Protein AF-A0AAN9ACY1-F1 (afdb_monomer)

Radius of gyration: 42.44 Å; Cα contacts (8 Å, |Δi|>4): 215; chains: 1; bounding box: 99×70×121 Å

pLDDT: mean 77.16, std 17.87, range [27.52, 97.0]

Mean predicted aligned error: 16.51 Å

Secondary structure (DSSP, 8-state):
-----------PPPPPPTTTHHHHHHHHHHHHHHHHHHHHHHHHHHHHHHTTS------------------------SS-S--S-B-HHHHHHH-TT----TT---B--THHHHS-TTS---PPSPB------TTSPPSS-----SS-TT-EEEEEEEE-EEEB--HHHHHHHHS--TT--TTGGGS---GGGT-EEE-EEETTTEEE-EEEEE-HHHH-S-TTT-THHHHHHHHHHHHHHHS---TT----

Foldseek 3Di:
DDDDDDDDDDDDDDDDDPVPVVVVVVVVVVVVVVVVVVVVVVVVVVVVVVVVPDDDDPPDPPPPPPPPPPDDDDDDDPADPDDQKDAPVNCCVVPVPDDDDPPGGMDGDCVCVVPPPVDDDDDDAADDDDDDDPPDDDPDDQPFDQDDPQFDPVDKAFDWAKGAGDPVVLCQQAHDDPPDDPVSVVRHDHSVVRIDTDFDDDPDPDTHTFFTTFGCVQQHNCCPVDVSSSVSRHQRRNCNVPVDGCPPPPDD

InterPro domains:
  IPR025224 Cell cycle and apoptosis regulator protein [PTHR14304] (15-252)
  IPR025954 DBC1/CARP1, catalytically inactive NUDIX hydrolase domain [PF14443] (190-252)
  IPR025954 DBC1/CARP1, catalytically inactive NUDIX hydrolase domain [SM01122] (188-252)

Structure (mmCIF, N/CA/C/O backbone):
data_AF-A0AAN9ACY1-F1
#
_entry.id   AF-A0AAN9ACY1-F1
#
loop_
_atom_site.group_PDB
_atom_site.id
_atom_site.type_symbol
_atom_site.label_atom_id
_atom_site.label_alt_id
_atom_site.label_comp_id
_atom_site.label_asym_id
_atom_site.label_entity_id
_atom_site.label_seq_id
_atom_site.pdbx_PDB_ins_code
_atom_site.Cartn_x
_atom_site.Cartn_y
_atom_site.Cartn_z
_atom_site.occupancy
_atom_site.B_iso_or_equiv
_atom_site.auth_seq_id
_atom_site.auth_comp_id
_atom_site.auth_asym_id
_atom_site.auth_atom_id
_atom_site.pdbx_PDB_model_num
ATOM 1 N N . MET A 1 1 ? 67.904 -46.555 83.517 1.00 36.03 1 MET A N 1
ATOM 2 C CA . MET A 1 1 ? 68.651 -46.195 84.743 1.00 36.03 1 MET A CA 1
ATOM 3 C C . MET A 1 1 ? 67.706 -45.480 85.705 1.00 36.03 1 MET A C 1
ATOM 5 O O . MET A 1 1 ? 66.846 -44.759 85.223 1.00 36.03 1 MET A O 1
ATOM 9 N N . MET A 1 2 ? 67.847 -45.759 87.010 1.00 27.52 2 MET A N 1
ATOM 10 C CA . MET A 1 2 ? 67.717 -44.870 88.199 1.00 27.52 2 MET A CA 1
ATOM 11 C C . MET A 1 2 ? 67.355 -43.380 87.938 1.00 27.52 2 MET A C 1
ATOM 13 O O . MET A 1 2 ? 67.870 -42.831 86.975 1.00 27.52 2 MET A O 1
ATOM 17 N N . HIS A 1 3 ? 66.606 -42.597 88.739 1.00 29.06 3 HIS A N 1
ATOM 18 C CA . HIS A 1 3 ? 66.040 -42.646 90.118 1.00 29.06 3 HIS A CA 1
ATOM 19 C C . HIS A 1 3 ? 65.055 -41.428 90.288 1.00 29.06 3 HIS A C 1
ATOM 21 O O . HIS A 1 3 ? 65.045 -40.584 89.399 1.00 29.06 3 HIS A O 1
ATOM 27 N N . ASN A 1 4 ? 64.293 -41.147 91.371 1.00 31.12 4 ASN A N 1
ATOM 28 C CA . ASN A 1 4 ? 63.595 -41.906 92.443 1.00 31.12 4 ASN A CA 1
ATOM 29 C C . ASN A 1 4 ? 62.768 -40.916 93.343 1.00 31.12 4 ASN A C 1
ATOM 31 O O . ASN A 1 4 ? 62.996 -39.715 93.268 1.00 31.12 4 ASN A O 1
ATOM 35 N N . PHE A 1 5 ? 61.914 -41.431 94.248 1.00 31.33 5 PHE A N 1
ATOM 36 C CA . PHE A 1 5 ? 61.242 -40.768 95.400 1.00 31.33 5 PHE A CA 1
ATOM 37 C C . PHE A 1 5 ? 60.097 -39.739 95.187 1.00 31.33 5 PHE A C 1
ATOM 39 O O . PHE A 1 5 ? 60.041 -39.005 94.210 1.00 31.33 5 PHE A O 1
ATOM 46 N N . GLY A 1 6 ? 59.155 -39.743 96.155 1.00 28.44 6 GLY A N 1
ATOM 47 C CA . GLY A 1 6 ? 57.899 -38.958 96.231 1.00 28.44 6 GLY A CA 1
ATOM 48 C C . GLY A 1 6 ? 58.038 -37.455 96.554 1.00 28.44 6 GLY A C 1
ATOM 49 O O . GLY A 1 6 ? 59.088 -36.874 96.343 1.00 28.44 6 GLY A O 1
ATOM 50 N N . GLY A 1 7 ? 57.034 -36.738 97.082 1.00 31.03 7 GLY A N 1
ATOM 51 C CA . GLY A 1 7 ? 55.675 -37.089 97.524 1.00 31.03 7 GLY A CA 1
ATOM 52 C C . GLY A 1 7 ? 54.995 -35.903 98.256 1.00 31.03 7 GLY A C 1
ATOM 53 O O . GLY A 1 7 ? 55.675 -34.957 98.629 1.00 31.03 7 GLY A O 1
ATOM 54 N N . ARG A 1 8 ? 53.676 -36.003 98.522 1.00 33.91 8 ARG A N 1
ATOM 55 C CA . ARG A 1 8 ? 52.794 -35.067 99.285 1.00 33.91 8 ARG A CA 1
ATOM 56 C C . ARG A 1 8 ? 52.547 -33.639 98.737 1.00 33.91 8 ARG A C 1
ATOM 58 O O . ARG A 1 8 ? 53.469 -32.895 98.447 1.00 33.91 8 ARG A O 1
ATOM 65 N N . GLY A 1 9 ? 51.283 -33.201 98.855 1.00 29.81 9 GLY A N 1
ATOM 66 C CA . GLY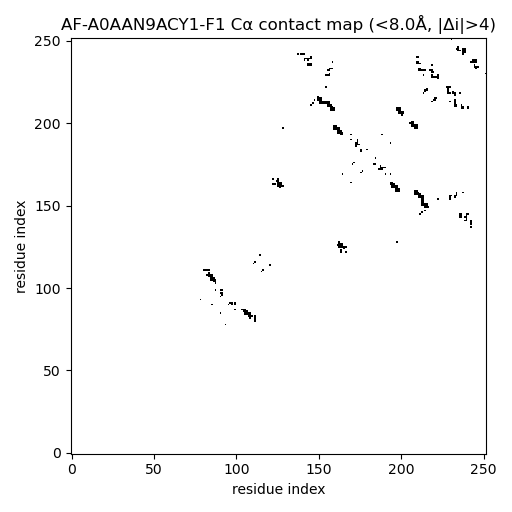 A 1 9 ? 50.929 -31.804 99.187 1.00 29.81 9 GLY A CA 1
ATOM 67 C C . GLY A 1 9 ? 50.108 -31.042 98.139 1.00 29.81 9 GLY A C 1
ATOM 68 O O . GLY A 1 9 ? 50.645 -30.607 97.131 1.00 29.81 9 GLY A O 1
ATOM 69 N N . GLY A 1 10 ? 48.805 -30.857 98.387 1.00 41.38 10 GLY A N 1
ATOM 70 C CA . GLY A 1 10 ? 47.891 -30.156 97.473 1.00 41.38 10 GLY A CA 1
ATOM 71 C C . GLY A 1 10 ? 47.938 -28.622 97.508 1.00 41.38 10 GLY A C 1
ATOM 72 O O . GLY A 1 10 ? 48.710 -28.037 98.254 1.00 41.38 10 GLY A O 1
ATOM 73 N N . ILE A 1 11 ? 47.042 -27.998 96.728 1.00 36.06 11 ILE A N 1
ATOM 74 C CA . ILE A 1 11 ? 46.344 -26.714 96.970 1.00 36.06 11 ILE A CA 1
ATOM 75 C C . ILE A 1 11 ? 45.213 -26.611 95.926 1.00 36.06 11 ILE A C 1
ATOM 77 O O . ILE A 1 11 ? 45.448 -26.784 94.732 1.00 36.06 11 ILE A O 1
ATOM 81 N N . GLY A 1 12 ? 43.978 -26.352 96.368 1.00 43.75 12 GLY A N 1
ATOM 82 C CA . GLY A 1 12 ? 42.823 -26.145 95.480 1.00 43.75 12 GLY A CA 1
ATOM 83 C C . GLY A 1 12 ? 42.688 -24.694 94.974 1.00 43.75 12 GLY A C 1
ATOM 84 O O . GLY A 1 12 ? 43.325 -23.791 95.525 1.00 43.75 12 GLY A O 1
ATOM 85 N N . PRO A 1 13 ? 41.852 -24.424 93.950 1.00 43.62 13 PRO A N 1
ATOM 86 C CA . PRO A 1 13 ? 41.684 -23.078 93.399 1.00 43.62 13 PRO A CA 1
ATOM 87 C C . PRO A 1 13 ? 41.037 -22.098 94.391 1.00 43.62 13 PRO A C 1
ATOM 89 O O . PRO A 1 13 ? 40.062 -22.426 95.067 1.00 43.62 13 PRO A O 1
ATOM 92 N N . ARG A 1 14 ? 41.550 -20.862 94.447 1.00 51.38 14 ARG A N 1
ATOM 93 C CA . ARG A 1 14 ? 41.035 -19.796 95.328 1.00 51.38 14 ARG A CA 1
ATOM 94 C C . ARG A 1 14 ? 39.624 -19.326 94.916 1.00 51.38 14 ARG A C 1
ATOM 96 O O . ARG A 1 14 ? 39.373 -19.175 93.717 1.00 51.38 14 ARG A O 1
ATOM 103 N N . PRO A 1 15 ? 38.734 -18.991 95.872 1.00 49.94 15 PRO A N 1
ATOM 104 C CA . PRO A 1 15 ? 37.412 -18.440 95.572 1.00 49.94 15 PRO A CA 1
ATOM 105 C C . PRO A 1 15 ? 37.492 -17.027 94.968 1.00 49.94 15 PRO A C 1
ATOM 107 O O . PRO A 1 15 ? 38.348 -16.216 95.331 1.00 49.94 15 PRO A O 1
ATOM 110 N N . ARG A 1 16 ? 36.570 -16.715 94.047 1.00 51.03 16 ARG A N 1
ATOM 111 C CA . ARG A 1 16 ? 36.390 -15.364 93.481 1.00 51.03 16 ARG A CA 1
ATOM 112 C C . ARG A 1 16 ? 35.660 -14.462 94.485 1.00 51.03 16 ARG A C 1
ATOM 114 O O . ARG A 1 16 ? 34.855 -14.938 95.275 1.00 51.03 16 ARG A O 1
ATOM 121 N N . SER A 1 17 ? 35.946 -13.158 94.470 1.00 53.94 17 SER A N 1
ATOM 122 C CA . SER A 1 17 ? 35.460 -12.239 95.508 1.00 53.94 17 SER A CA 1
ATOM 123 C C . SER A 1 17 ? 34.001 -11.768 95.297 1.00 53.94 17 SER A C 1
ATOM 125 O O . SER A 1 17 ? 33.614 -11.483 94.157 1.00 53.94 17 SER A O 1
ATOM 127 N N . PRO A 1 18 ? 33.206 -11.562 96.376 1.00 55.44 18 PRO A N 1
ATOM 128 C CA . PRO A 1 18 ? 31.762 -11.264 96.284 1.00 55.44 18 PRO A CA 1
ATOM 129 C C . PRO A 1 18 ? 31.382 -9.953 95.571 1.00 55.44 18 PRO A C 1
ATOM 131 O O . PRO A 1 18 ? 30.219 -9.712 95.255 1.00 55.44 18 PRO A O 1
ATOM 134 N N . ARG A 1 19 ? 32.350 -9.062 95.308 1.00 52.78 19 ARG A N 1
ATOM 135 C CA . ARG A 1 19 ? 32.100 -7.779 94.624 1.00 52.78 19 ARG A CA 1
ATOM 136 C C . ARG A 1 19 ? 31.786 -7.921 93.129 1.00 52.78 19 ARG A C 1
ATOM 138 O O . ARG A 1 19 ? 31.270 -6.963 92.556 1.00 52.78 19 ARG A O 1
ATOM 145 N N . ARG A 1 20 ? 32.095 -9.058 92.487 1.00 51.53 20 ARG A N 1
ATOM 146 C CA . ARG A 1 20 ? 31.842 -9.248 91.043 1.00 51.53 20 ARG A CA 1
ATOM 147 C C . ARG A 1 20 ? 30.401 -9.676 90.743 1.00 51.53 20 ARG A C 1
ATOM 149 O O . ARG A 1 20 ? 29.771 -9.053 89.895 1.00 51.53 20 ARG A O 1
ATOM 156 N N . GLU A 1 21 ? 29.855 -10.638 91.488 1.00 51.50 21 GLU A N 1
ATOM 157 C CA . GLU A 1 21 ? 28.481 -11.143 91.291 1.00 51.50 21 GLU A CA 1
ATOM 158 C C . GLU A 1 21 ? 27.429 -10.040 91.450 1.00 51.50 21 GLU A C 1
ATOM 160 O O . GLU A 1 21 ? 26.610 -9.826 90.556 1.00 51.50 21 GLU A O 1
ATOM 165 N N . ARG A 1 22 ? 27.531 -9.235 92.518 1.00 54.53 22 ARG A N 1
ATOM 166 C CA . ARG A 1 22 ? 26.575 -8.150 92.811 1.00 54.53 22 ARG A CA 1
ATOM 167 C C . ARG A 1 22 ? 26.516 -7.051 91.736 1.00 54.53 22 ARG A C 1
ATOM 169 O O . ARG A 1 22 ? 25.578 -6.254 91.714 1.00 54.53 22 ARG A O 1
ATOM 176 N N . ARG A 1 23 ? 27.520 -6.975 90.849 1.00 54.19 23 ARG A N 1
ATOM 177 C CA . ARG A 1 23 ? 27.532 -6.063 89.693 1.00 54.19 23 ARG A CA 1
ATOM 178 C C . ARG A 1 23 ? 26.866 -6.686 88.466 1.00 54.19 23 ARG A C 1
ATOM 180 O O . ARG A 1 23 ? 26.213 -5.964 87.721 1.00 54.19 23 ARG A O 1
ATOM 187 N N . GLU A 1 24 ? 26.998 -7.994 88.261 1.00 54.28 24 GLU A N 1
ATOM 188 C CA . GLU A 1 24 ? 26.345 -8.697 87.149 1.00 54.28 24 GLU A CA 1
ATOM 189 C C . GLU A 1 24 ? 24.833 -8.843 87.366 1.00 54.28 24 GLU A C 1
ATOM 191 O O . GLU A 1 24 ? 24.059 -8.651 86.430 1.00 54.28 24 GLU A O 1
ATOM 196 N N . GLU A 1 25 ? 24.401 -9.087 88.602 1.00 55.94 25 GLU A N 1
ATOM 197 C CA . GLU A 1 25 ? 22.985 -9.208 88.977 1.00 55.94 25 GLU A CA 1
ATOM 198 C C . GLU A 1 25 ? 22.187 -7.909 88.724 1.00 55.94 25 GLU A C 1
ATOM 200 O O . GLU A 1 25 ? 21.092 -7.939 88.154 1.00 55.94 25 GLU A O 1
ATOM 205 N N . ARG A 1 26 ? 22.779 -6.740 89.027 1.00 54.91 26 ARG A N 1
ATOM 206 C CA . ARG A 1 26 ? 22.197 -5.420 88.698 1.00 54.91 26 ARG A CA 1
ATOM 207 C C . ARG A 1 26 ? 22.085 -5.156 87.190 1.00 54.91 26 ARG A C 1
ATOM 209 O O . ARG A 1 26 ? 21.155 -4.483 86.750 1.00 54.91 26 ARG A O 1
ATOM 216 N N . VAL A 1 27 ? 23.016 -5.675 86.387 1.00 56.31 27 VAL A N 1
ATOM 217 C CA . VAL A 1 27 ? 22.997 -5.502 84.921 1.00 56.31 27 VAL A CA 1
ATOM 218 C C . VAL A 1 27 ? 21.959 -6.413 84.254 1.00 56.31 27 VAL A C 1
ATOM 220 O O . VAL A 1 27 ? 21.379 -6.021 83.243 1.00 56.31 27 VAL A O 1
ATOM 223 N N . ARG A 1 28 ? 21.684 -7.598 84.817 1.00 57.56 28 ARG A N 1
ATOM 224 C CA . ARG A 1 28 ? 20.628 -8.504 84.323 1.00 57.56 28 ARG A CA 1
ATOM 225 C C . ARG A 1 28 ? 19.233 -7.936 84.605 1.00 57.56 28 ARG A C 1
ATOM 227 O O . ARG A 1 28 ? 18.481 -7.701 83.667 1.00 57.56 28 ARG A O 1
ATOM 234 N N . THR A 1 29 ? 18.954 -7.567 85.856 1.00 56.97 29 THR A N 1
ATOM 235 C CA . THR A 1 29 ? 17.655 -6.993 86.277 1.00 56.97 29 THR A CA 1
ATOM 236 C C . THR A 1 29 ? 17.246 -5.731 85.507 1.00 56.97 29 THR A C 1
ATOM 238 O O . THR A 1 29 ? 16.071 -5.565 85.172 1.00 56.97 29 THR A O 1
ATOM 241 N N . THR A 1 30 ? 18.202 -4.862 85.156 1.00 57.78 30 THR A N 1
ATOM 242 C CA . THR A 1 30 ? 17.906 -3.655 84.357 1.00 57.78 30 THR A CA 1
ATOM 243 C C . THR A 1 30 ? 17.511 -4.010 82.914 1.00 57.78 30 THR A C 1
ATOM 245 O O . THR A 1 30 ? 16.590 -3.410 82.365 1.00 57.78 30 THR A O 1
ATOM 248 N N . ARG A 1 31 ? 18.147 -5.025 82.309 1.00 56.06 31 ARG A N 1
ATOM 249 C CA . ARG A 1 31 ? 17.871 -5.457 80.925 1.00 56.06 31 ARG A CA 1
ATOM 250 C C . ARG A 1 31 ? 16.532 -6.174 80.760 1.00 56.06 31 ARG A C 1
ATOM 252 O O . ARG A 1 31 ? 15.902 -6.019 79.716 1.00 56.06 31 ARG A O 1
ATOM 259 N N . ASP A 1 32 ? 16.089 -6.927 81.763 1.00 58.06 32 ASP A N 1
ATOM 260 C CA . ASP A 1 32 ? 14.771 -7.573 81.715 1.00 58.06 32 ASP A CA 1
ATOM 261 C C . ASP A 1 32 ? 13.640 -6.546 81.904 1.00 58.06 32 ASP A C 1
ATOM 263 O O . ASP A 1 32 ? 12.669 -6.558 81.147 1.00 58.06 32 ASP A O 1
ATOM 267 N N . SER A 1 33 ? 13.828 -5.551 82.781 1.00 58.41 33 SER A N 1
ATOM 268 C CA . SER A 1 33 ? 12.875 -4.436 82.944 1.00 58.41 33 SER A CA 1
ATOM 269 C C . SER A 1 33 ? 12.703 -3.599 81.661 1.00 58.41 33 SER A C 1
ATOM 271 O O . SER A 1 33 ? 11.602 -3.140 81.353 1.00 58.41 33 SER A O 1
ATOM 273 N N . GLU A 1 34 ? 13.773 -3.405 80.879 1.00 58.50 34 GLU A N 1
ATOM 274 C CA . GLU A 1 34 ? 13.695 -2.744 79.565 1.00 58.50 34 GLU A CA 1
ATOM 275 C C . GLU A 1 34 ? 12.973 -3.595 78.509 1.00 58.50 34 GLU A C 1
ATOM 277 O O . GLU A 1 34 ? 12.289 -3.042 77.644 1.00 58.50 34 GLU A O 1
ATOM 282 N N . ARG A 1 35 ? 13.078 -4.931 78.575 1.00 59.38 35 ARG A N 1
ATOM 283 C CA . ARG A 1 35 ? 12.351 -5.839 77.672 1.00 59.38 35 ARG A CA 1
ATOM 284 C C . ARG A 1 35 ? 10.849 -5.820 77.933 1.00 59.38 35 ARG A C 1
ATOM 286 O O . ARG A 1 35 ? 10.100 -5.600 76.985 1.00 59.38 35 ARG A O 1
ATOM 293 N N . GLU A 1 36 ? 10.417 -5.952 79.186 1.00 59.47 36 GLU A N 1
ATOM 294 C CA . GLU A 1 36 ? 8.988 -5.933 79.542 1.00 59.47 36 GLU A CA 1
ATOM 295 C C . GLU A 1 36 ? 8.294 -4.627 79.123 1.00 59.47 36 GLU A C 1
ATOM 297 O O . GLU A 1 36 ? 7.165 -4.639 78.625 1.00 59.47 36 GLU A O 1
ATOM 302 N N . ARG A 1 37 ? 8.979 -3.483 79.263 1.00 59.59 37 ARG A N 1
ATOM 303 C CA . ARG A 1 37 ? 8.452 -2.179 78.825 1.00 59.59 37 ARG A CA 1
ATOM 304 C C . ARG A 1 37 ? 8.247 -2.123 77.307 1.00 59.59 37 ARG A C 1
ATOM 306 O O . ARG A 1 37 ? 7.227 -1.633 76.834 1.00 59.59 37 ARG A O 1
ATOM 313 N N . ASN A 1 38 ? 9.197 -2.671 76.551 1.00 59.75 38 ASN A N 1
ATOM 314 C CA . ASN A 1 38 ? 9.195 -2.677 75.085 1.00 59.75 38 ASN A CA 1
ATOM 315 C C . ASN A 1 38 ? 8.204 -3.707 74.495 1.00 59.75 38 ASN A C 1
ATOM 317 O O . ASN A 1 38 ? 7.779 -3.581 73.344 1.00 59.75 38 ASN A O 1
ATOM 321 N N . GLU A 1 39 ? 7.810 -4.725 75.268 1.00 59.69 39 GLU A N 1
ATOM 322 C CA . GLU A 1 39 ? 6.718 -5.637 74.907 1.00 59.69 39 GLU A CA 1
ATOM 323 C C . GLU A 1 39 ? 5.338 -5.016 75.157 1.00 59.69 39 GLU A C 1
ATOM 325 O O . GLU A 1 39 ? 4.503 -5.060 74.250 1.00 59.69 39 GLU A O 1
ATOM 330 N N . LYS A 1 40 ? 5.126 -4.322 76.287 1.00 59.84 40 LYS A N 1
ATOM 331 C CA . LYS A 1 40 ? 3.878 -3.573 76.546 1.00 59.84 40 LYS A CA 1
ATOM 332 C C . LYS A 1 40 ? 3.608 -2.496 75.486 1.00 59.84 40 LYS A C 1
ATOM 334 O O . LYS A 1 40 ? 2.527 -2.485 74.897 1.00 59.84 40 LYS A O 1
ATOM 339 N N . ASP A 1 41 ? 4.614 -1.693 75.127 1.00 59.69 41 ASP A N 1
ATOM 340 C CA . ASP A 1 41 ? 4.509 -0.711 74.030 1.00 59.69 41 ASP A CA 1
ATOM 341 C C . ASP A 1 41 ? 4.172 -1.367 72.673 1.00 59.69 41 ASP A C 1
ATOM 343 O O . ASP A 1 41 ? 3.487 -0.780 71.826 1.00 59.69 41 ASP A O 1
ATOM 347 N N . LYS A 1 42 ? 4.634 -2.602 72.427 1.00 61.03 42 LYS A N 1
ATOM 348 C CA . LYS A 1 42 ? 4.294 -3.359 71.210 1.00 61.03 42 LYS A CA 1
ATOM 349 C C . LYS A 1 42 ? 2.880 -3.929 71.242 1.00 61.03 42 LYS A C 1
ATOM 351 O O . LYS A 1 42 ? 2.276 -4.025 70.170 1.00 61.03 42 LYS A O 1
ATOM 356 N N . GLU A 1 43 ? 2.348 -4.302 72.403 1.00 59.16 43 GLU A N 1
ATOM 357 C CA . GLU A 1 43 ? 0.961 -4.753 72.532 1.00 59.16 43 GLU A CA 1
ATOM 358 C C . GLU A 1 43 ? -0.035 -3.605 72.366 1.00 59.16 43 GLU A C 1
ATOM 360 O O . GLU A 1 43 ? -0.911 -3.717 71.505 1.00 59.16 43 GLU A O 1
ATOM 365 N N . GLU A 1 44 ? 0.150 -2.456 73.023 1.00 58.50 44 GLU A N 1
ATOM 366 C CA . GLU A 1 44 ? -0.724 -1.285 72.820 1.00 58.50 44 GLU A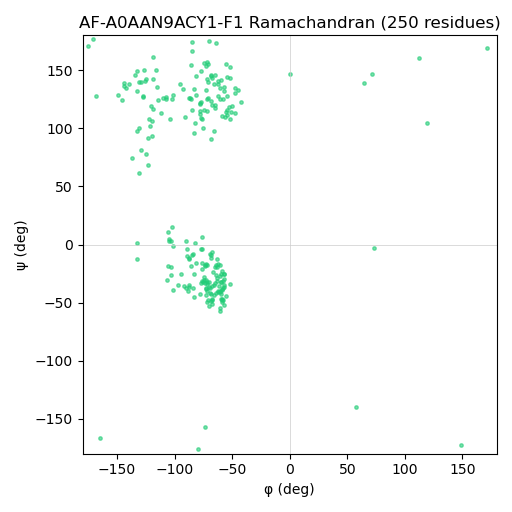 CA 1
ATOM 367 C C . GLU A 1 44 ? -0.724 -0.816 71.351 1.00 58.50 44 GLU A C 1
ATOM 369 O O . GLU A 1 44 ? -1.767 -0.511 70.753 1.00 58.50 44 GLU A O 1
ATOM 374 N N . LYS A 1 45 ? 0.444 -0.846 70.696 1.00 59.16 45 LYS A N 1
ATOM 375 C CA . LYS A 1 45 ? 0.594 -0.503 69.270 1.00 59.16 45 LYS A CA 1
ATOM 376 C C . LYS A 1 45 ? 0.033 -1.571 68.319 1.00 59.16 45 LYS A C 1
ATOM 378 O O . LYS A 1 45 ? -0.210 -1.283 67.144 1.00 59.16 45 LYS A O 1
ATOM 383 N N . ARG A 1 46 ? -0.202 -2.799 68.797 1.00 57.44 46 ARG A N 1
ATOM 384 C CA . ARG A 1 46 ? -0.934 -3.859 68.077 1.00 57.44 46 ARG A CA 1
ATOM 385 C C . ARG A 1 46 ? -2.438 -3.774 68.326 1.00 57.44 46 ARG A C 1
ATOM 387 O O . ARG A 1 46 ? -3.200 -3.992 67.384 1.00 57.44 46 ARG A O 1
ATOM 394 N N . GLU A 1 47 ? -2.881 -3.417 69.527 1.00 54.12 47 GLU A N 1
ATOM 395 C CA . GLU A 1 47 ? -4.303 -3.301 69.853 1.00 54.12 47 GLU A CA 1
ATOM 396 C C . GLU A 1 47 ? -4.949 -2.067 69.202 1.00 54.12 47 GLU A C 1
ATOM 398 O O . GLU A 1 47 ? -5.992 -2.184 68.551 1.00 54.12 47 GLU A O 1
ATOM 403 N N . SER A 1 48 ? -4.276 -0.914 69.234 1.00 53.69 48 SER A N 1
ATOM 404 C CA . SER A 1 48 ? -4.679 0.294 68.489 1.00 53.69 48 SER A CA 1
ATOM 405 C C . SER A 1 48 ? -4.804 0.058 66.972 1.00 53.69 48 SER A C 1
ATOM 407 O O . SER A 1 48 ? -5.658 0.653 66.312 1.00 53.69 48 SER A O 1
ATOM 409 N N . ARG A 1 49 ? -4.022 -0.875 66.408 1.00 51.88 49 ARG A N 1
ATOM 410 C CA . ARG A 1 49 ? -4.126 -1.322 65.003 1.00 51.88 49 ARG A CA 1
ATOM 411 C C . ARG A 1 49 ? -5.219 -2.369 64.746 1.00 51.88 49 ARG A C 1
ATOM 413 O O . ARG A 1 49 ? -5.576 -2.578 63.588 1.00 51.88 49 ARG A O 1
ATOM 420 N N . LYS A 1 50 ? -5.753 -3.026 65.782 1.00 48.22 50 LYS A N 1
ATOM 421 C CA . LYS A 1 50 ? -6.904 -3.943 65.677 1.00 48.22 50 LYS A CA 1
ATOM 422 C C . LYS A 1 50 ? -8.236 -3.199 65.822 1.00 48.22 50 LYS A C 1
ATOM 424 O O . LYS A 1 50 ? -9.151 -3.455 65.042 1.00 48.22 50 LYS A O 1
ATOM 429 N N . ARG A 1 51 ? -8.332 -2.224 66.737 1.00 46.16 51 ARG A N 1
ATOM 430 C CA . ARG A 1 51 ? -9.564 -1.442 66.990 1.00 46.16 51 ARG A CA 1
ATOM 431 C C . ARG A 1 51 ? -9.972 -0.493 65.845 1.00 46.16 51 ARG A C 1
ATOM 433 O O . ARG A 1 51 ? -11.082 0.025 65.855 1.00 46.16 51 ARG A O 1
ATOM 440 N N . SER A 1 52 ? -9.133 -0.295 64.824 1.00 48.09 52 SER A N 1
ATOM 441 C CA . SER A 1 52 ? -9.432 0.547 63.649 1.00 48.09 52 SER A CA 1
ATOM 442 C C . SER A 1 52 ? -10.100 -0.183 62.469 1.00 48.09 52 SER A C 1
ATOM 444 O O . SER A 1 52 ? -10.341 0.437 61.433 1.00 48.09 52 SER A O 1
ATOM 446 N N . ARG A 1 53 ? -10.427 -1.482 62.593 1.00 50.72 53 ARG A N 1
ATOM 447 C CA . ARG A 1 53 ? -10.997 -2.301 61.497 1.00 50.72 53 ARG A CA 1
ATOM 448 C C . ARG A 1 53 ? -12.493 -2.638 61.598 1.00 50.72 53 ARG A C 1
ATOM 450 O O . ARG A 1 53 ? -12.981 -3.415 60.784 1.00 50.72 53 ARG A O 1
ATOM 457 N N . SER A 1 54 ? -13.242 -2.027 62.516 1.00 52.38 54 SER A N 1
ATOM 458 C CA . SER A 1 54 ? -14.677 -2.306 62.713 1.00 52.38 54 SER A CA 1
ATOM 459 C C . SER A 1 54 ? -15.560 -1.050 62.783 1.00 52.38 54 SER A C 1
ATOM 461 O O . SER A 1 54 ? -16.275 -0.811 63.752 1.00 52.38 54 SER A O 1
ATOM 463 N N . ARG A 1 55 ? -15.590 -0.266 61.697 1.00 47.41 55 ARG A N 1
ATOM 464 C CA . ARG A 1 55 ? -16.751 0.584 61.367 1.00 47.41 55 ARG A CA 1
ATOM 465 C C . ARG A 1 55 ? -17.116 0.408 59.900 1.00 47.41 55 ARG A C 1
ATOM 467 O O . ARG A 1 55 ? -16.518 1.022 59.020 1.00 47.41 55 ARG A O 1
ATOM 474 N N . GLY A 1 56 ? -18.105 -0.446 59.649 1.00 50.88 56 GLY A N 1
ATOM 475 C CA . GLY A 1 56 ? -18.675 -0.635 58.322 1.00 50.88 56 GLY A CA 1
ATOM 476 C C . GLY A 1 56 ? -19.383 0.632 57.853 1.00 50.88 56 GLY A C 1
ATOM 477 O O . GLY A 1 56 ? -20.543 0.854 58.182 1.00 50.88 56 GLY A O 1
ATOM 478 N N . ARG A 1 57 ? -18.708 1.451 57.042 1.00 45.47 57 ARG A N 1
ATOM 479 C CA . ARG A 1 57 ? -19.423 2.296 56.084 1.00 45.47 57 ARG A CA 1
ATOM 480 C C . ARG A 1 57 ? -19.815 1.408 54.916 1.00 45.47 57 ARG A C 1
ATOM 482 O O . ARG A 1 57 ? -18.939 0.834 54.270 1.00 45.47 57 ARG A O 1
ATOM 489 N N . SER A 1 58 ? -21.120 1.326 54.657 1.00 48.25 58 SER A N 1
ATOM 490 C CA . SER A 1 58 ? -21.653 0.811 53.398 1.00 48.25 58 SER A CA 1
ATOM 491 C C . SER A 1 58 ? -20.825 1.376 52.244 1.00 48.25 58 SER A C 1
ATOM 493 O O . SER A 1 58 ? -20.688 2.598 52.113 1.00 48.25 58 SER A O 1
ATOM 495 N N . ARG A 1 59 ? -20.236 0.493 51.429 1.00 49.75 59 ARG A N 1
ATOM 496 C CA . ARG A 1 59 ? -19.700 0.888 50.129 1.00 49.75 59 ARG A CA 1
ATOM 497 C C . ARG A 1 59 ? -20.905 1.235 49.268 1.00 49.75 59 ARG A C 1
ATOM 499 O O . ARG A 1 59 ? -21.447 0.368 48.589 1.00 49.75 59 ARG A O 1
ATOM 506 N N . SER A 1 60 ? -21.306 2.505 49.294 1.00 54.75 60 SER A N 1
ATOM 507 C CA . SER A 1 60 ? -22.109 3.073 48.217 1.00 54.75 60 SER A CA 1
ATOM 508 C C . SER A 1 60 ? -21.480 2.625 46.893 1.00 54.75 60 SER A C 1
ATOM 510 O O . SER A 1 60 ? -20.249 2.732 46.778 1.00 54.75 60 SER A O 1
ATOM 512 N N . PRO A 1 61 ? -22.263 2.126 45.915 1.00 57.50 61 PRO A N 1
ATOM 513 C CA . PRO A 1 61 ? -21.742 1.849 44.583 1.00 57.50 61 PRO A CA 1
ATOM 514 C C . PRO A 1 61 ? -20.934 3.065 44.133 1.00 57.50 61 PRO A C 1
ATOM 516 O O . PRO A 1 61 ? -21.387 4.190 44.388 1.00 57.50 61 PRO A O 1
ATOM 519 N N . PRO A 1 62 ? -19.725 2.886 43.567 1.00 58.91 62 PRO A N 1
ATOM 520 C CA . PRO A 1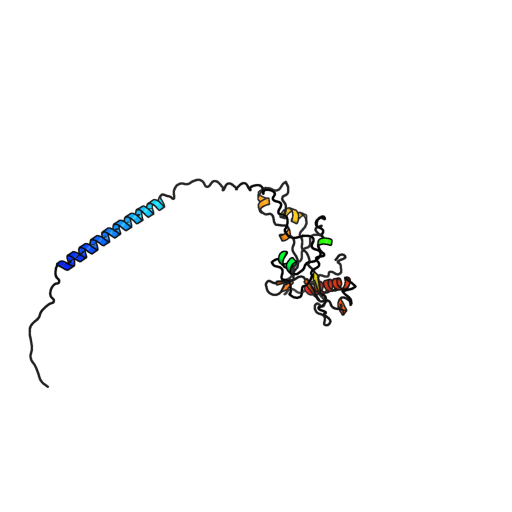 62 ? -18.860 4.010 43.254 1.00 58.91 62 PRO A CA 1
ATOM 521 C C . PRO A 1 62 ? -19.661 4.972 42.386 1.00 58.91 62 PRO A C 1
ATOM 523 O O . PRO A 1 62 ? -20.020 4.616 41.264 1.00 58.91 62 PRO A O 1
ATOM 526 N N . ARG A 1 63 ? -19.995 6.157 42.930 1.00 58.88 63 ARG A N 1
ATOM 527 C CA . ARG A 1 63 ? -20.721 7.197 42.193 1.00 58.88 63 ARG A CA 1
ATOM 528 C C . ARG A 1 63 ? -19.943 7.382 40.903 1.00 58.88 63 ARG A C 1
ATOM 530 O O . ARG A 1 63 ? -18.821 7.893 40.961 1.00 58.88 63 ARG A O 1
ATOM 537 N N . ARG A 1 64 ? -20.509 6.917 39.779 1.00 59.94 64 ARG A N 1
ATOM 538 C CA . ARG A 1 64 ? -19.940 7.118 38.446 1.00 59.94 64 ARG A CA 1
ATOM 539 C C . ARG A 1 64 ? -19.603 8.596 38.392 1.00 59.94 64 ARG A C 1
ATOM 541 O O . ARG A 1 64 ? -20.507 9.422 38.521 1.00 59.94 64 ARG A O 1
ATOM 548 N N . ARG A 1 65 ? -18.308 8.931 38.328 1.00 61.47 65 ARG A N 1
ATOM 549 C CA . ARG A 1 65 ? -17.891 10.326 38.182 1.00 61.47 65 ARG A CA 1
ATOM 550 C C . ARG A 1 65 ? -18.614 10.797 36.933 1.00 61.47 65 ARG A C 1
ATOM 552 O O . ARG A 1 65 ? -18.354 10.233 35.873 1.00 61.47 65 ARG A O 1
ATOM 559 N N . MET A 1 66 ? -19.554 11.735 37.075 1.00 56.84 66 MET A N 1
ATOM 560 C CA . MET A 1 66 ? -20.246 12.305 35.923 1.00 56.84 66 MET A CA 1
ATOM 561 C C . MET A 1 66 ? -19.145 12.742 34.967 1.00 56.84 66 MET A C 1
ATOM 563 O O . MET A 1 66 ? -18.318 13.575 35.348 1.00 56.84 66 MET A O 1
ATOM 567 N N . ARG A 1 67 ? -19.053 12.091 33.797 1.00 60.69 67 ARG A N 1
ATOM 568 C CA . ARG A 1 67 ? -18.029 12.433 32.812 1.00 60.69 67 ARG A CA 1
ATOM 569 C C . ARG A 1 67 ? -18.273 13.899 32.494 1.00 60.69 67 ARG A C 1
ATOM 571 O O . ARG A 1 67 ? -19.316 14.234 31.937 1.00 60.69 67 ARG A O 1
ATOM 578 N N . VAL A 1 68 ? -17.350 14.759 32.924 1.00 64.31 68 VAL A N 1
ATOM 579 C CA . VAL A 1 68 ? -17.372 16.177 32.572 1.00 64.31 68 VAL A CA 1
ATOM 580 C C . VAL A 1 68 ? -17.457 16.202 31.057 1.00 64.31 68 VAL A C 1
ATOM 582 O O . VAL A 1 68 ? -16.576 15.638 30.406 1.00 64.31 68 VAL A O 1
ATOM 585 N N . VAL A 1 69 ? -18.541 16.770 30.520 1.00 60.38 69 VAL A N 1
ATOM 586 C CA . VAL A 1 69 ? -18.735 16.883 29.072 1.00 60.38 69 VAL A CA 1
ATOM 587 C C . VAL A 1 69 ? -17.448 17.489 28.517 1.00 60.38 69 VAL A C 1
ATOM 589 O O . VAL A 1 69 ? -17.073 18.571 28.988 1.00 60.38 69 VAL A O 1
ATOM 592 N N . PRO A 1 70 ? -16.720 16.794 27.619 1.00 63.81 70 PRO A N 1
ATOM 593 C CA . PRO A 1 70 ? -15.439 17.284 27.140 1.00 63.81 70 PRO A CA 1
ATOM 594 C C . PRO A 1 70 ? -15.636 18.690 26.586 1.00 63.81 70 PRO A C 1
ATOM 596 O O . PRO A 1 70 ? -16.394 18.880 25.635 1.00 63.81 70 PRO A O 1
ATOM 599 N N . ARG A 1 71 ? -15.008 19.688 27.220 1.00 69.31 71 ARG A N 1
ATOM 600 C CA . ARG A 1 71 ? -15.078 21.064 26.726 1.00 69.31 71 ARG A CA 1
ATOM 601 C C . ARG A 1 71 ? -14.536 21.051 25.306 1.00 69.31 71 ARG A C 1
ATOM 603 O O . ARG A 1 71 ? -13.419 20.578 25.097 1.00 69.31 71 ARG A O 1
ATOM 610 N N . TYR A 1 72 ? -15.331 21.547 24.363 1.00 76.25 72 TYR A N 1
ATOM 611 C CA . TYR A 1 72 ? -14.944 21.623 22.962 1.00 76.25 72 TYR A CA 1
ATOM 612 C C . TYR A 1 72 ? -13.636 22.414 22.853 1.00 76.25 72 TYR A C 1
ATOM 614 O O . TYR A 1 72 ? -13.594 23.608 23.146 1.00 76.25 72 TYR A O 1
ATOM 622 N N . ASN A 1 73 ? -12.554 21.715 22.517 1.00 75.12 73 ASN A N 1
ATOM 623 C CA . ASN A 1 73 ? -11.207 22.261 22.474 1.00 75.12 73 ASN A CA 1
ATOM 624 C C . ASN A 1 73 ? -10.657 22.058 21.065 1.00 75.12 73 ASN A C 1
ATOM 626 O O . ASN A 1 73 ? -10.362 20.932 20.663 1.00 75.12 73 ASN A O 1
ATOM 630 N N . VAL A 1 74 ? -10.545 23.153 20.317 1.00 73.19 74 VAL A N 1
ATOM 631 C CA . VAL A 1 74 ? -10.009 23.137 18.957 1.00 73.19 74 VAL A CA 1
ATOM 632 C C . VAL A 1 74 ? -8.488 23.174 19.037 1.00 73.19 74 VAL A C 1
ATOM 634 O O . VAL A 1 74 ? -7.877 24.235 19.142 1.00 73.19 74 VAL A O 1
ATOM 637 N N . GLN A 1 75 ? -7.861 22.001 18.972 1.00 75.06 75 GLN A N 1
ATOM 638 C CA . GLN A 1 75 ? -6.424 21.923 18.736 1.00 75.06 75 GLN A CA 1
ATOM 639 C C . GLN A 1 75 ? -6.151 22.170 17.252 1.00 75.06 75 GLN A C 1
ATOM 641 O O . GLN A 1 75 ? -6.442 21.316 16.417 1.00 75.06 75 GLN A O 1
ATOM 646 N N . VAL A 1 76 ? -5.580 23.330 16.920 1.00 73.44 76 VAL A N 1
ATOM 647 C CA . VAL A 1 76 ? -5.108 23.614 15.558 1.00 73.44 76 VAL A CA 1
ATOM 648 C C . VAL A 1 76 ? -3.948 22.660 15.231 1.00 73.44 76 VAL A C 1
ATOM 650 O O . VAL A 1 76 ? -2.937 22.682 15.945 1.00 73.44 76 VAL A O 1
ATOM 653 N N . PRO A 1 77 ? -4.047 21.815 14.185 1.00 72.94 77 PRO A N 1
ATOM 654 C CA . PRO A 1 77 ? -2.972 20.895 13.834 1.00 72.94 77 PRO A CA 1
ATOM 655 C C . PRO A 1 77 ? -1.695 21.649 13.446 1.00 72.94 77 PRO A C 1
ATOM 657 O O . PRO A 1 77 ? -1.702 22.493 12.555 1.00 72.94 77 PRO A O 1
ATOM 660 N N . LYS A 1 78 ? -0.562 21.302 14.069 1.00 74.94 78 LYS A N 1
ATOM 661 C CA . LYS A 1 78 ? 0.766 21.875 13.750 1.00 74.94 78 LYS A CA 1
ATOM 662 C C . LYS A 1 78 ? 1.390 21.317 12.457 1.00 74.94 78 LYS A C 1
ATOM 664 O O . LYS A 1 78 ? 2.563 21.565 12.177 1.00 74.94 78 LYS A O 1
ATOM 669 N N . ILE A 1 79 ? 0.635 20.509 11.716 1.00 77.81 79 ILE A N 1
ATOM 670 C CA . ILE A 1 79 ? 1.053 19.769 10.525 1.00 77.81 79 ILE A CA 1
ATOM 671 C C . ILE A 1 79 ? 0.050 20.098 9.421 1.00 77.81 79 ILE A C 1
ATOM 673 O O . ILE A 1 79 ? -1.154 19.920 9.610 1.00 77.81 79 ILE A O 1
ATOM 677 N N . LEU A 1 80 ? 0.546 20.547 8.268 1.00 77.38 80 LEU A N 1
ATOM 678 C CA . LEU A 1 80 ? -0.282 20.765 7.086 1.00 77.38 80 LEU A CA 1
ATOM 679 C C . LEU A 1 80 ? -0.767 19.414 6.552 1.00 77.38 80 LEU A C 1
ATOM 681 O O . LEU A 1 80 ? 0.036 18.527 6.261 1.00 77.38 80 LEU A O 1
ATOM 685 N N . LEU A 1 81 ? -2.087 19.245 6.436 1.00 75.19 81 LEU A N 1
ATOM 686 C CA . LEU A 1 81 ? -2.675 18.007 5.922 1.00 75.19 81 LEU A CA 1
ATOM 687 C C . LEU A 1 81 ? -2.346 17.830 4.433 1.00 75.19 81 LEU A C 1
ATOM 689 O O . LEU A 1 81 ? -1.794 16.789 4.070 1.00 75.19 81 LEU A O 1
ATOM 693 N N . HIS A 1 82 ? -2.609 18.869 3.632 1.00 79.88 82 HIS A N 1
ATOM 694 C CA . HIS A 1 82 ? -2.247 18.982 2.218 1.00 79.88 82 HIS A CA 1
ATOM 695 C C . HIS A 1 82 ? -0.787 19.440 2.094 1.00 79.88 82 HIS A C 1
ATOM 697 O O . HIS A 1 82 ? -0.457 20.597 2.348 1.00 79.88 82 HIS A O 1
ATOM 703 N N . MET A 1 83 ? 0.088 18.497 1.754 1.00 83.38 83 MET A N 1
ATOM 704 C CA . MET A 1 83 ? 1.534 18.667 1.632 1.00 83.38 83 MET A CA 1
ATOM 705 C C . MET A 1 83 ? 1.930 18.063 0.285 1.00 83.38 83 MET A C 1
ATOM 707 O O . MET A 1 83 ? 1.979 16.842 0.170 1.00 83.38 83 MET A O 1
ATOM 711 N N . LYS A 1 84 ? 2.124 18.912 -0.732 1.00 87.19 84 LYS A N 1
ATOM 712 C CA . LYS A 1 84 ? 2.361 18.485 -2.126 1.00 87.19 84 LYS A CA 1
ATOM 713 C C . LYS A 1 84 ? 3.725 17.832 -2.326 1.00 87.19 84 LYS A C 1
ATOM 715 O O . LYS A 1 84 ? 3.864 16.880 -3.086 1.00 87.19 84 LYS A O 1
ATOM 720 N N . GLU A 1 85 ? 4.718 18.350 -1.618 1.00 91.56 85 GLU A N 1
ATOM 721 C CA . GLU A 1 85 ? 6.089 17.863 -1.600 1.00 91.56 85 GLU A CA 1
ATOM 722 C C . GLU A 1 85 ? 6.551 17.771 -0.147 1.00 91.56 85 GLU A C 1
ATOM 724 O O . GLU A 1 85 ? 6.067 18.521 0.703 1.00 91.56 85 GLU A O 1
ATOM 729 N N . ALA A 1 86 ? 7.445 16.828 0.139 1.00 90.56 86 ALA A N 1
ATOM 730 C CA . ALA A 1 86 ? 7.994 16.613 1.467 1.00 90.56 86 ALA A CA 1
ATOM 731 C C . ALA A 1 86 ? 9.450 16.158 1.393 1.00 90.56 86 ALA A C 1
ATOM 733 O O . ALA A 1 86 ? 9.761 15.133 0.782 1.00 90.56 86 ALA 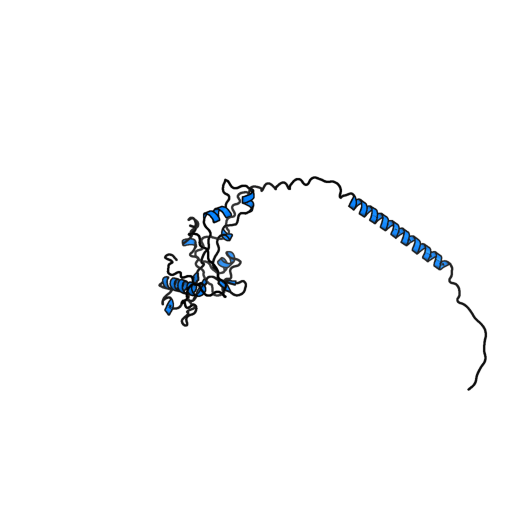A O 1
ATOM 734 N N . ASN A 1 87 ? 10.335 16.890 2.062 1.00 91.94 87 ASN A N 1
ATOM 735 C CA . ASN A 1 87 ? 11.709 16.456 2.296 1.00 91.94 87 ASN A CA 1
ATOM 736 C C . ASN A 1 87 ? 11.810 15.547 3.543 1.00 91.94 87 ASN A C 1
ATOM 738 O O . ASN A 1 87 ? 10.854 15.364 4.303 1.00 91.94 87 ASN A O 1
ATOM 742 N N . VAL A 1 88 ? 12.999 14.991 3.795 1.00 91.19 88 VAL A N 1
ATOM 743 C CA . VAL A 1 88 ? 13.259 14.081 4.930 1.00 91.19 88 VAL A CA 1
ATOM 744 C C . VAL A 1 88 ? 12.923 14.698 6.297 1.00 91.19 88 VAL A C 1
ATOM 746 O O . VAL A 1 88 ? 12.461 13.985 7.191 1.00 91.19 88 VAL A O 1
ATOM 749 N N . LEU A 1 89 ? 13.131 16.006 6.488 1.00 89.88 89 LEU A N 1
ATOM 750 C CA . LEU A 1 89 ? 12.834 16.687 7.754 1.00 89.88 89 LEU A CA 1
ATOM 751 C C . LEU A 1 89 ? 11.321 16.815 7.972 1.00 89.88 89 LEU A C 1
ATOM 753 O O . LEU A 1 89 ? 10.836 16.596 9.081 1.00 89.88 89 LEU A O 1
ATOM 757 N N . GLU A 1 90 ? 10.568 17.115 6.916 1.00 89.69 90 GLU A N 1
ATOM 758 C CA . GLU A 1 90 ? 9.104 17.205 6.947 1.00 89.69 90 GLU A CA 1
ATOM 759 C C . GLU A 1 90 ? 8.462 15.834 7.175 1.00 89.69 90 GLU A C 1
ATOM 761 O O . GLU A 1 90 ? 7.575 15.706 8.025 1.00 89.69 90 GLU A O 1
ATOM 766 N N . LEU A 1 91 ? 8.975 14.792 6.509 1.00 89.69 91 LEU A N 1
ATOM 767 C CA . LEU A 1 91 ? 8.568 13.405 6.741 1.00 89.69 91 LEU A CA 1
ATOM 768 C C . LEU A 1 91 ? 8.816 12.980 8.194 1.00 89.69 91 LEU A C 1
ATOM 770 O O . LEU A 1 91 ? 7.886 12.500 8.840 1.00 89.69 91 LEU A O 1
ATOM 774 N N . LYS A 1 92 ? 10.013 13.220 8.749 1.00 89.00 92 LYS A N 1
ATOM 775 C CA . LYS A 1 92 ? 10.333 12.886 10.153 1.00 89.00 92 LYS A CA 1
ATOM 776 C C . LYS A 1 92 ? 9.525 13.706 11.165 1.00 89.00 92 LYS A C 1
ATOM 778 O O . LYS A 1 92 ? 9.134 13.178 12.203 1.00 89.00 92 LYS A O 1
ATOM 783 N N . LYS A 1 93 ? 9.227 14.976 10.865 1.00 88.25 93 LYS A N 1
ATOM 784 C CA . LYS A 1 93 ? 8.369 15.840 11.698 1.00 88.25 93 LYS A CA 1
ATOM 785 C C . LYS A 1 93 ? 6.909 15.371 11.710 1.00 88.25 93 LYS A C 1
ATOM 787 O O . LYS A 1 93 ? 6.242 15.513 12.733 1.00 88.25 93 LYS A O 1
ATOM 792 N N . ARG A 1 94 ? 6.405 14.844 10.588 1.00 86.81 94 ARG A N 1
ATOM 793 C CA . ARG A 1 94 ? 5.023 14.354 10.445 1.00 86.81 94 ARG A CA 1
ATOM 794 C C . ARG A 1 94 ? 4.844 12.918 10.941 1.00 86.81 94 ARG A C 1
ATOM 796 O O . ARG A 1 94 ? 3.816 12.611 11.538 1.00 86.81 94 ARG A O 1
ATOM 803 N N . TYR A 1 95 ? 5.834 12.061 10.711 1.00 87.75 95 TYR A N 1
ATOM 804 C CA . TYR A 1 95 ? 5.795 10.633 11.004 1.00 87.75 95 TYR A CA 1
ATOM 805 C C . TYR A 1 95 ? 7.038 10.226 11.812 1.00 87.75 95 TYR A C 1
ATOM 807 O O . TYR A 1 95 ? 8.001 9.689 11.272 1.00 87.75 95 TYR A O 1
ATOM 815 N N . SER A 1 96 ? 7.012 10.454 13.129 1.00 85.62 96 SER A N 1
ATOM 816 C CA . SER A 1 96 ? 8.159 10.208 14.027 1.00 85.62 96 SER A CA 1
ATOM 817 C C . SER A 1 96 ? 8.694 8.772 14.004 1.00 85.62 96 SER A C 1
ATOM 819 O O . SER A 1 96 ? 9.857 8.545 14.321 1.00 85.62 96 SER A O 1
ATOM 821 N N . ASN A 1 97 ? 7.836 7.812 13.649 1.00 84.88 97 ASN A N 1
ATOM 822 C CA . ASN A 1 97 ? 8.135 6.380 13.652 1.00 84.88 97 ASN A CA 1
ATOM 823 C C . ASN A 1 97 ? 8.347 5.821 12.232 1.00 84.88 97 ASN A C 1
ATOM 825 O O . ASN A 1 97 ? 8.501 4.613 12.073 1.00 84.88 97 ASN A O 1
ATOM 829 N N . LEU A 1 98 ? 8.311 6.669 11.196 1.00 86.62 98 LEU A N 1
ATOM 830 C CA . LEU A 1 98 ? 8.556 6.250 9.818 1.00 86.62 98 LEU A CA 1
ATOM 831 C C . LEU A 1 98 ? 10.058 6.075 9.597 1.00 86.62 98 LEU A C 1
ATOM 833 O O . LEU A 1 98 ? 10.835 7.023 9.730 1.00 86.62 98 LEU A O 1
ATOM 837 N N . TYR A 1 99 ? 10.460 4.869 9.204 1.00 87.00 99 TYR A N 1
ATOM 838 C CA . TYR A 1 99 ? 11.782 4.661 8.632 1.00 87.00 99 TYR A CA 1
ATOM 839 C C . TYR A 1 99 ? 11.853 5.363 7.270 1.00 87.00 99 TYR A C 1
ATOM 841 O O . TYR A 1 99 ? 11.071 5.064 6.369 1.00 87.00 99 TYR A O 1
ATOM 849 N N . VAL A 1 100 ? 12.784 6.308 7.139 1.00 88.88 100 VAL A N 1
ATOM 850 C CA . VAL A 1 100 ? 13.084 7.007 5.884 1.00 88.88 100 VAL A CA 1
ATOM 851 C C . VAL A 1 100 ? 14.485 6.567 5.445 1.00 88.88 100 VAL A C 1
ATOM 853 O O . VAL A 1 100 ? 15.439 6.874 6.169 1.00 88.88 100 VAL A O 1
ATOM 856 N N . PRO A 1 101 ? 14.615 5.835 4.321 1.00 87.56 101 PRO A N 1
ATOM 857 C CA . PRO A 1 101 ? 15.903 5.462 3.736 1.00 87.56 101 PRO A CA 1
ATOM 858 C C . PRO A 1 101 ? 16.813 6.670 3.449 1.00 87.56 101 PRO A C 1
ATOM 860 O O . PRO A 1 101 ? 16.343 7.797 3.288 1.00 87.56 101 PRO A O 1
ATOM 863 N N . SER A 1 102 ? 18.129 6.446 3.415 1.00 88.81 102 SER A N 1
ATOM 864 C CA . SER A 1 102 ? 19.149 7.505 3.302 1.00 88.81 102 SER A CA 1
ATOM 865 C C . SER A 1 102 ? 19.263 8.149 1.916 1.00 88.81 102 SER A C 1
ATOM 867 O O . SER A 1 102 ? 19.839 9.224 1.792 1.00 88.81 102 SER A O 1
ATOM 869 N N . ASP A 1 103 ? 18.738 7.483 0.894 1.00 89.31 103 ASP A N 1
ATOM 870 C CA . ASP A 1 103 ? 18.668 7.889 -0.512 1.00 89.31 103 ASP A CA 1
ATOM 871 C C . ASP A 1 103 ? 17.398 8.696 -0.852 1.00 89.31 103 ASP A C 1
ATOM 873 O O . ASP A 1 103 ? 17.310 9.299 -1.923 1.00 89.31 103 ASP A O 1
ATOM 877 N N . VAL A 1 104 ? 16.423 8.781 0.064 1.00 90.38 104 VAL A N 1
ATOM 878 C CA . VAL A 1 104 ? 15.221 9.607 -0.124 1.00 90.38 104 VAL A CA 1
ATOM 879 C C . VAL A 1 104 ? 15.573 11.091 -0.022 1.00 90.38 104 VAL A C 1
ATOM 881 O O . VAL A 1 104 ? 15.907 11.591 1.049 1.00 90.38 104 VAL A O 1
ATOM 884 N N . PHE A 1 105 ? 15.412 11.818 -1.128 1.00 91.75 105 PHE A N 1
ATOM 885 C CA . PHE A 1 105 ? 15.571 13.276 -1.189 1.00 91.75 105 PHE A CA 1
ATOM 886 C C . PHE A 1 105 ? 14.222 14.019 -1.189 1.00 91.75 105 PHE A C 1
ATOM 888 O O . PHE A 1 105 ? 14.084 15.050 -0.529 1.00 91.75 105 PHE A O 1
ATOM 895 N N . LEU A 1 106 ? 13.217 13.479 -1.888 1.00 93.19 106 LEU A N 1
ATOM 896 C CA . LEU A 1 106 ? 11.907 14.097 -2.102 1.00 93.19 106 LEU A CA 1
ATOM 897 C C . LEU A 1 106 ? 10.801 13.035 -2.108 1.00 93.19 106 LEU A C 1
ATOM 899 O O . LEU A 1 106 ? 10.929 12.004 -2.762 1.00 93.19 106 LEU A O 1
ATOM 903 N N . ALA A 1 107 ? 9.685 13.318 -1.439 1.00 92.00 107 ALA A N 1
ATOM 904 C CA . ALA A 1 107 ? 8.437 12.574 -1.576 1.00 92.00 107 ALA A CA 1
ATOM 905 C C . ALA A 1 107 ? 7.320 13.498 -2.082 1.00 92.00 107 ALA A C 1
ATOM 907 O O . ALA A 1 107 ? 7.228 14.651 -1.663 1.00 92.00 107 ALA A O 1
ATOM 908 N N . ARG A 1 108 ? 6.446 12.981 -2.954 1.00 91.81 108 ARG A N 1
ATOM 909 C CA . ARG A 1 108 ? 5.269 13.684 -3.494 1.00 91.81 108 ARG A CA 1
ATOM 910 C C . ARG A 1 108 ? 3.986 12.930 -3.121 1.00 91.81 108 ARG A C 1
ATOM 912 O O . ARG A 1 108 ? 3.629 11.974 -3.806 1.00 91.81 108 ARG A O 1
ATOM 919 N N . PRO A 1 109 ? 3.312 13.280 -2.010 1.00 88.56 109 PRO A N 1
ATOM 920 C CA . PRO A 1 109 ? 2.106 12.583 -1.571 1.00 88.56 109 PRO A CA 1
ATOM 921 C C . PRO A 1 109 ? 0.889 12.969 -2.430 1.00 88.56 109 PRO A C 1
ATOM 923 O O . PRO A 1 109 ? 0.253 13.989 -2.191 1.00 88.56 109 PRO A O 1
ATOM 926 N N . LEU A 1 110 ? 0.525 12.122 -3.396 1.00 87.69 110 LEU A N 1
ATOM 927 C CA . LEU A 1 110 ? -0.618 12.368 -4.295 1.00 87.69 110 LEU A CA 1
ATOM 928 C C . LEU A 1 110 ? -1.992 12.108 -3.644 1.00 87.69 110 LEU A C 1
ATOM 930 O O . LEU A 1 110 ? -3.018 12.578 -4.130 1.00 87.69 110 LEU A O 1
ATOM 934 N N . TRP A 1 111 ? -2.034 11.408 -2.503 1.00 83.25 111 TRP A N 1
ATOM 935 C CA . TRP A 1 111 ? -3.287 11.020 -1.837 1.00 83.25 111 TRP A CA 1
ATOM 936 C C . TRP A 1 111 ? -4.178 12.206 -1.444 1.00 83.25 111 TRP A C 1
ATOM 938 O O . TRP A 1 111 ? -5.379 12.012 -1.285 1.00 83.25 111 TRP A O 1
ATOM 948 N N . SER A 1 112 ? -3.637 13.421 -1.281 1.00 82.00 112 SER A N 1
ATOM 949 C CA . SER A 1 112 ? -4.458 14.597 -0.959 1.00 82.00 112 SER A CA 1
ATOM 950 C C . SER A 1 112 ? -5.283 15.109 -2.137 1.00 82.00 112 SER A C 1
ATOM 952 O O . SER A 1 112 ? -6.239 15.851 -1.918 1.00 82.00 112 SER A O 1
ATOM 954 N N . ASP A 1 113 ? -4.914 14.718 -3.356 1.00 84.56 113 ASP A N 1
ATOM 955 C CA . ASP A 1 113 ? -5.619 15.087 -4.580 1.00 84.56 113 ASP A CA 1
ATOM 956 C C . ASP A 1 113 ? -6.702 14.034 -4.889 1.00 84.56 113 ASP A C 1
ATOM 958 O O . ASP A 1 113 ? -7.828 14.388 -5.241 1.00 84.56 113 ASP A O 1
ATOM 962 N N . THR A 1 114 ? -6.415 12.750 -4.628 1.00 85.00 114 THR A N 1
ATOM 963 C CA . THR A 1 114 ? -7.389 11.640 -4.681 1.00 85.00 114 THR A CA 1
ATOM 964 C C . THR A 1 114 ? -8.428 11.708 -3.551 1.00 85.00 114 THR A C 1
ATOM 966 O O . THR A 1 114 ? -9.620 11.489 -3.778 1.00 85.00 114 THR A O 1
ATOM 969 N N . PHE A 1 115 ? -7.996 12.043 -2.329 1.00 85.12 115 PHE A N 1
ATOM 970 C CA . PHE A 1 115 ? -8.819 12.102 -1.113 1.00 85.12 115 PHE A CA 1
ATOM 971 C C . PHE A 1 115 ? -8.758 13.497 -0.461 1.00 85.12 115 PHE A C 1
ATOM 973 O O . PHE A 1 115 ? -8.183 13.666 0.622 1.00 85.12 115 PHE A O 1
ATOM 980 N N . PRO A 1 116 ? -9.337 14.528 -1.103 1.00 84.56 116 PRO A N 1
ATOM 981 C CA . PRO A 1 116 ? -9.296 15.883 -0.581 1.00 84.56 116 PRO A CA 1
ATOM 982 C C . PRO A 1 116 ? -10.176 16.027 0.665 1.00 84.56 116 PRO A C 1
ATOM 984 O O . PRO A 1 116 ? -11.303 15.542 0.706 1.00 84.56 116 PRO A O 1
ATOM 987 N N . ALA A 1 117 ? -9.700 16.775 1.665 1.00 80.88 117 ALA A N 1
ATOM 988 C CA . ALA A 1 117 ? -10.348 16.889 2.979 1.00 80.88 117 ALA A CA 1
ATOM 989 C C . ALA A 1 117 ? -11.781 17.473 2.967 1.00 80.88 117 ALA A C 1
ATOM 991 O O . ALA A 1 117 ? -12.507 17.316 3.945 1.00 80.88 117 ALA A O 1
ATOM 992 N N . TYR A 1 118 ? -12.192 18.143 1.885 1.00 84.56 118 TYR A N 1
ATOM 993 C CA . TYR A 1 118 ? -13.557 18.652 1.698 1.00 84.56 118 TYR A CA 1
ATOM 994 C C . TYR A 1 118 ? -14.534 17.606 1.126 1.00 84.56 118 TYR A C 1
ATOM 996 O O . TYR A 1 118 ? -15.735 17.862 1.060 1.00 84.56 118 TYR A O 1
ATOM 1004 N N . ARG A 1 119 ? -14.045 16.439 0.687 1.00 86.75 119 ARG A N 1
ATOM 1005 C CA . ARG A 1 119 ? -14.851 15.331 0.164 1.00 86.75 119 ARG A CA 1
ATOM 1006 C C . ARG A 1 119 ? -14.861 14.200 1.190 1.00 86.75 119 ARG A C 1
ATOM 1008 O O . ARG A 1 119 ? -13.810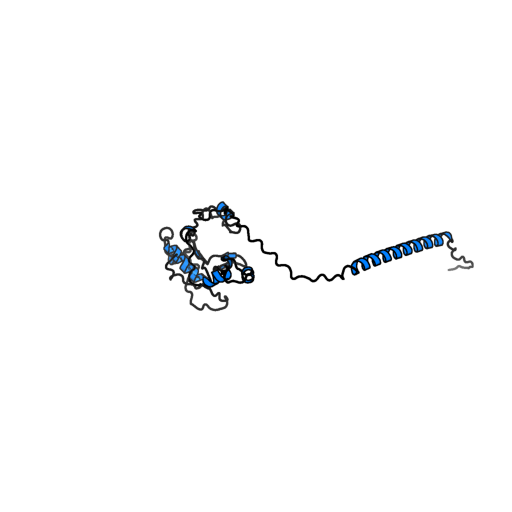 13.738 1.624 1.00 86.75 119 ARG A O 1
A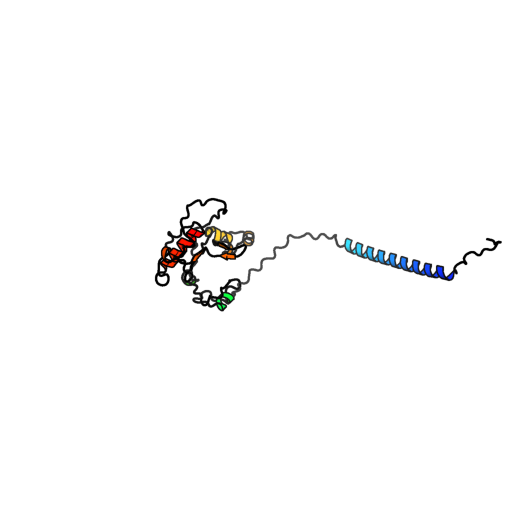TOM 1015 N N . ALA A 1 120 ? -16.051 13.733 1.562 1.00 82.69 120 ALA A N 1
ATOM 1016 C CA . ALA A 1 120 ? -16.179 12.561 2.420 1.00 82.69 120 ALA A CA 1
ATOM 1017 C C . ALA A 1 120 ? -15.548 11.332 1.744 1.00 82.69 120 ALA A C 1
ATOM 1019 O O . ALA A 1 120 ? -15.785 11.081 0.560 1.00 82.69 120 ALA A O 1
ATOM 1020 N N . PHE A 1 121 ? -14.764 10.561 2.501 1.00 80.31 121 PHE A N 1
ATOM 1021 C CA . PHE A 1 121 ? -14.232 9.288 2.028 1.00 80.31 121 PHE A CA 1
ATOM 1022 C C . PHE A 1 121 ? -15.395 8.319 1.791 1.00 80.31 121 PHE A C 1
ATOM 1024 O O . PHE A 1 121 ? -16.129 7.985 2.723 1.00 80.31 121 PHE A O 1
ATOM 1031 N N . GLN A 1 122 ? -15.577 7.885 0.545 1.00 81.19 122 GLN A N 1
ATOM 1032 C CA . GLN A 1 122 ? -16.553 6.853 0.224 1.00 81.19 122 GLN A CA 1
ATOM 1033 C C . GLN A 1 122 ? -15.960 5.508 0.625 1.00 81.19 122 GLN A C 1
ATOM 1035 O O . GLN A 1 122 ? -14.979 5.054 0.036 1.00 81.19 122 GLN A O 1
ATOM 1040 N N . PHE A 1 123 ? -16.543 4.881 1.645 1.00 73.12 123 PHE A N 1
ATOM 1041 C CA . PHE A 1 123 ? -16.183 3.517 1.997 1.00 73.12 123 PHE A CA 1
ATOM 1042 C C . PHE A 1 123 ? -16.480 2.605 0.799 1.00 73.12 123 PHE A C 1
ATOM 1044 O O . PHE A 1 123 ? -17.613 2.617 0.306 1.00 73.12 123 PHE A O 1
ATOM 1051 N N . PRO A 1 124 ? -15.494 1.832 0.304 1.00 75.69 124 PRO A N 1
ATOM 1052 C CA . PRO A 1 124 ? -15.767 0.816 -0.699 1.00 75.69 124 PRO A CA 1
ATOM 1053 C C . PRO A 1 124 ? -16.690 -0.258 -0.106 1.00 75.69 124 PRO A C 1
ATOM 1055 O O . PRO A 1 124 ? -16.977 -0.275 1.095 1.00 75.69 124 PRO A O 1
ATOM 1058 N N . ARG A 1 125 ? -17.141 -1.190 -0.953 1.00 86.12 125 ARG A N 1
ATOM 1059 C CA . ARG A 1 125 ? -17.830 -2.400 -0.478 1.00 86.12 125 ARG A CA 1
ATOM 1060 C C . ARG A 1 125 ? -16.987 -3.097 0.609 1.00 86.12 125 ARG A C 1
ATOM 1062 O O . ARG A 1 125 ? -15.764 -2.962 0.576 1.00 86.12 125 ARG A O 1
ATOM 1069 N N . PRO A 1 126 ? -17.603 -3.849 1.540 1.00 90.38 126 PRO A N 1
ATOM 1070 C CA . PRO A 1 126 ? -16.855 -4.579 2.556 1.00 90.38 126 PRO A CA 1
ATOM 1071 C C . PRO A 1 126 ? -15.804 -5.483 1.901 1.00 90.38 126 PRO A C 1
ATOM 1073 O O . PRO A 1 126 ? -16.136 -6.266 1.010 1.00 90.38 126 PRO A O 1
ATOM 1076 N N . VAL A 1 127 ? -14.549 -5.379 2.339 1.00 90.94 127 VAL A N 1
ATOM 1077 C CA . VAL A 1 127 ? -13.431 -6.197 1.844 1.00 90.94 127 VAL A CA 1
ATOM 1078 C C . VAL A 1 127 ? -12.724 -6.835 3.029 1.00 90.94 127 VAL A C 1
ATOM 1080 O O . VAL A 1 127 ? -12.308 -6.152 3.967 1.00 90.94 127 VAL A O 1
ATOM 1083 N N . SER A 1 128 ? -12.555 -8.152 2.960 1.00 91.44 128 SER A N 1
ATOM 1084 C CA . SER A 1 128 ? -11.820 -8.960 3.930 1.00 91.44 128 SER A CA 1
ATOM 1085 C C .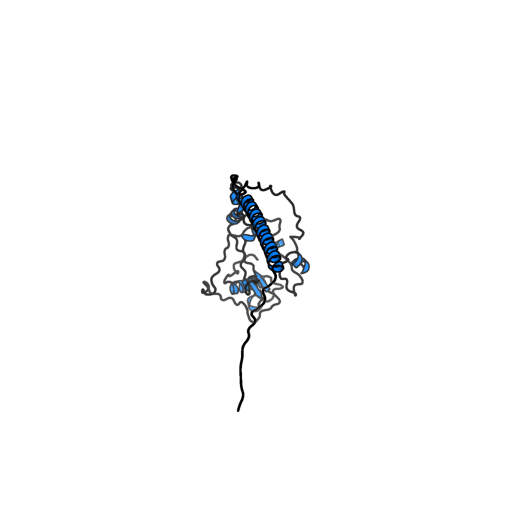 SER A 1 128 ? -10.865 -9.899 3.206 1.00 91.44 128 SER A C 1
ATOM 1087 O O . SER A 1 128 ? -11.287 -10.614 2.299 1.00 91.44 128 SER A O 1
ATOM 1089 N N . PHE A 1 129 ? -9.610 -9.949 3.645 1.00 91.00 129 PHE A N 1
ATOM 1090 C CA . PHE A 1 129 ? -8.633 -10.926 3.164 1.00 91.00 129 PHE A CA 1
ATOM 1091 C C . PHE A 1 129 ? -8.592 -12.128 4.105 1.00 91.00 129 PHE A C 1
ATOM 1093 O O . PHE A 1 129 ? -8.597 -11.961 5.327 1.00 91.00 129 PHE A O 1
ATOM 1100 N N . HIS A 1 130 ? -8.530 -13.331 3.541 1.00 89.25 130 HIS A N 1
ATOM 1101 C CA . HIS A 1 130 ? -8.282 -14.554 4.292 1.00 89.25 130 HIS A CA 1
ATOM 1102 C C . HIS A 1 130 ? -6.820 -14.964 4.098 1.00 89.25 130 HIS A C 1
ATOM 1104 O O . HIS A 1 130 ? -6.354 -15.069 2.966 1.00 89.25 130 HIS A O 1
ATOM 1110 N N . ILE A 1 131 ? -6.085 -15.145 5.196 1.00 89.12 131 ILE A N 1
ATOM 1111 C CA . ILE A 1 131 ? -4.656 -15.476 5.167 1.00 89.12 131 ILE A CA 1
ATOM 1112 C C . ILE A 1 131 ? -4.516 -16.963 5.490 1.00 89.12 131 ILE A C 1
ATOM 1114 O O . ILE A 1 131 ? -4.719 -17.370 6.633 1.00 89.12 131 ILE A O 1
ATOM 1118 N N . MET A 1 132 ? -4.176 -17.757 4.476 1.00 86.88 132 MET A N 1
ATOM 1119 C CA . MET A 1 132 ? -3.890 -19.185 4.630 1.00 86.88 132 MET A CA 1
ATOM 1120 C C . MET A 1 132 ? -2.555 -19.402 5.358 1.00 86.88 132 MET A C 1
ATOM 1122 O O . MET A 1 132 ? -1.657 -18.557 5.314 1.00 86.88 132 MET A O 1
ATOM 1126 N N . ASN A 1 133 ? -2.402 -20.556 6.014 1.00 85.44 133 ASN A N 1
ATOM 1127 C CA . ASN A 1 133 ? -1.095 -20.991 6.509 1.00 85.44 133 ASN A CA 1
ATOM 1128 C C . ASN A 1 133 ? -0.179 -21.334 5.316 1.00 85.44 133 ASN A C 1
ATOM 1130 O O . ASN A 1 133 ? -0.645 -21.865 4.313 1.00 85.44 133 ASN A O 1
ATOM 1134 N N . LYS A 1 134 ? 1.127 -21.069 5.444 1.00 80.94 134 LYS A N 1
ATOM 1135 C CA . LYS A 1 134 ? 2.143 -21.297 4.397 1.00 80.94 134 LYS A CA 1
ATOM 1136 C C . LYS A 1 134 ? 2.313 -22.766 3.998 1.00 80.94 134 LYS A C 1
ATOM 1138 O O . LYS A 1 134 ? 2.894 -23.047 2.960 1.00 80.94 134 LYS A O 1
ATOM 1143 N N . GLU A 1 135 ? 1.863 -23.675 4.856 1.00 84.19 135 GLU A N 1
ATOM 1144 C CA . GLU A 1 135 ? 1.901 -25.128 4.658 1.00 84.19 135 GLU A CA 1
ATOM 1145 C C . GLU A 1 135 ? 0.711 -25.645 3.830 1.00 84.19 135 GLU A C 1
ATOM 1147 O O . GLU A 1 135 ? 0.679 -26.822 3.488 1.00 84.19 135 GLU A O 1
ATOM 1152 N N . VAL A 1 136 ? -0.278 -24.793 3.530 1.00 86.88 136 VAL A N 1
ATOM 1153 C CA . VAL A 1 136 ? -1.432 -25.153 2.697 1.00 86.88 136 VAL A CA 1
ATOM 1154 C C . VAL A 1 136 ? -1.134 -24.796 1.245 1.00 86.88 136 VAL A C 1
ATOM 1156 O O . VAL A 1 136 ? -0.675 -23.690 0.958 1.00 86.88 136 VAL A O 1
ATOM 1159 N N . GLU A 1 137 ? -1.419 -25.722 0.332 1.00 83.12 137 GLU A N 1
ATOM 1160 C CA . GLU A 1 137 ? -1.274 -25.490 -1.105 1.00 83.12 137 GLU A CA 1
ATOM 1161 C C . GLU A 1 137 ? -2.160 -24.316 -1.577 1.00 83.12 137 GLU A C 1
ATOM 1163 O O . GLU A 1 137 ? -3.289 -24.155 -1.094 1.00 83.12 137 GLU A O 1
ATOM 1168 N N . PRO A 1 138 ? -1.678 -23.469 -2.508 1.00 81.25 138 PRO A N 1
ATOM 1169 C CA . PRO A 1 138 ? -2.482 -22.396 -3.080 1.00 81.25 138 PRO A CA 1
ATOM 1170 C C . PRO A 1 138 ? -3.768 -22.922 -3.731 1.00 81.25 138 PRO A C 1
ATOM 1172 O O . PRO A 1 138 ? -3.738 -23.835 -4.547 1.00 81.25 138 PRO A O 1
ATOM 1175 N N . VAL A 1 139 ? -4.904 -22.294 -3.412 1.00 81.12 139 VAL A N 1
ATOM 1176 C CA . VAL A 1 139 ? -6.222 -22.637 -3.992 1.00 81.12 139 VAL A CA 1
ATOM 1177 C C . VAL A 1 139 ? -6.296 -22.310 -5.492 1.00 81.12 139 VAL A C 1
ATOM 1179 O O . VAL A 1 139 ? -7.111 -22.877 -6.215 1.00 81.12 139 VAL A O 1
ATOM 1182 N N . LEU A 1 140 ? -5.457 -21.382 -5.952 1.00 83.69 140 LEU A N 1
ATOM 1183 C CA . LEU A 1 140 ? -5.319 -20.968 -7.344 1.00 83.69 140 LEU A CA 1
ATOM 1184 C C . LEU A 1 140 ? -3.850 -21.099 -7.749 1.00 83.69 140 LEU A C 1
ATOM 1186 O O . LEU A 1 140 ? -2.963 -20.745 -6.968 1.00 83.69 140 LEU A O 1
ATOM 1190 N N . GLU A 1 141 ? -3.603 -21.561 -8.973 1.00 85.44 141 GLU A N 1
ATOM 1191 C CA . GLU A 1 141 ? -2.260 -21.567 -9.551 1.00 85.44 141 GLU A CA 1
ATOM 1192 C C . GLU A 1 141 ? -1.722 -20.134 -9.674 1.00 85.44 141 GLU A C 1
ATOM 1194 O O . GLU A 1 141 ? -2.443 -19.205 -10.050 1.00 85.44 141 GLU A O 1
ATOM 1199 N N . ASN A 1 142 ? -0.442 -19.951 -9.343 1.00 89.12 142 ASN A N 1
ATOM 1200 C CA . ASN A 1 142 ? 0.233 -18.661 -9.404 1.00 89.12 142 ASN A CA 1
ATOM 1201 C C . ASN A 1 142 ? 1.443 -18.755 -10.337 1.00 89.12 142 ASN A C 1
ATOM 1203 O O . ASN A 1 142 ? 2.492 -19.280 -9.971 1.00 89.12 142 ASN A O 1
ATOM 1207 N N . ASP A 1 143 ? 1.263 -18.240 -11.546 1.00 90.44 143 ASP A N 1
ATOM 1208 C CA . ASP A 1 143 ? 2.231 -18.186 -12.644 1.00 90.44 143 ASP A CA 1
ATOM 1209 C C . ASP A 1 143 ? 3.109 -16.918 -12.624 1.00 90.44 143 ASP A C 1
ATOM 1211 O O . ASP A 1 143 ? 4.008 -16.762 -13.452 1.00 90.44 143 ASP A O 1
ATOM 1215 N N . ALA A 1 144 ? 2.862 -15.988 -11.696 1.00 92.44 144 ALA A N 1
ATOM 1216 C CA . ALA A 1 144 ? 3.496 -14.677 -11.705 1.00 92.44 144 ALA A CA 1
ATOM 1217 C C . ALA A 1 144 ? 4.947 -14.708 -11.194 1.00 92.44 144 ALA A C 1
ATOM 1219 O O . ALA A 1 144 ? 5.230 -15.048 -10.043 1.00 92.44 144 ALA A O 1
ATOM 1220 N N . VAL A 1 145 ? 5.879 -14.253 -12.036 1.00 93.50 145 VAL A N 1
ATOM 1221 C CA . VAL A 1 145 ? 7.305 -14.150 -11.696 1.00 93.50 145 VAL A CA 1
ATOM 1222 C C . VAL A 1 145 ? 7.561 -12.915 -10.826 1.00 93.50 145 VAL A C 1
ATOM 1224 O O . VAL A 1 145 ? 7.403 -11.774 -11.273 1.00 93.50 145 VAL A O 1
ATOM 1227 N N . TYR A 1 146 ? 7.987 -13.134 -9.579 1.00 93.56 146 TYR A N 1
ATOM 1228 C CA . TYR A 1 146 ? 8.326 -12.051 -8.648 1.00 93.56 146 TYR A CA 1
ATOM 1229 C C . TYR A 1 146 ? 9.637 -11.337 -9.019 1.00 93.56 146 TYR A C 1
ATOM 1231 O O . TYR A 1 146 ? 9.656 -10.108 -9.106 1.00 93.56 146 TYR A O 1
ATOM 1239 N N . ASP A 1 147 ? 10.699 -12.109 -9.270 1.00 93.12 147 ASP A N 1
ATOM 1240 C CA . ASP A 1 147 ? 12.079 -11.629 -9.441 1.00 93.12 147 ASP A CA 1
ATOM 1241 C C . ASP A 1 147 ? 12.664 -12.110 -10.790 1.00 93.12 147 ASP A C 1
ATOM 1243 O O . ASP A 1 147 ? 13.356 -13.130 -10.844 1.00 93.12 147 ASP A O 1
ATOM 1247 N N . PRO A 1 148 ? 12.294 -11.470 -11.918 1.00 93.50 148 PRO A N 1
ATOM 1248 C CA . PRO A 1 148 ? 12.833 -11.800 -13.237 1.00 93.50 148 PRO A CA 1
ATOM 1249 C C . PRO A 1 148 ? 14.283 -11.294 -13.414 1.00 93.50 148 PRO A C 1
ATOM 1251 O O . PRO A 1 148 ? 14.691 -10.323 -12.777 1.00 93.50 148 PRO A O 1
ATOM 1254 N N . PRO A 1 149 ? 15.077 -11.908 -14.314 1.00 93.88 149 PRO A N 1
ATOM 1255 C CA . PRO A 1 149 ? 16.514 -11.634 -14.440 1.00 93.88 149 PRO A CA 1
ATOM 1256 C C . PRO A 1 149 ? 16.862 -10.237 -14.983 1.00 93.88 149 PRO A C 1
ATOM 1258 O O . PRO A 1 149 ? 18.025 -9.843 -14.939 1.00 93.88 149 PRO A O 1
ATOM 1261 N N . ASP A 1 150 ? 15.883 -9.500 -15.511 1.00 95.00 150 ASP A N 1
ATOM 1262 C CA . ASP A 1 150 ? 16.021 -8.142 -16.046 1.00 95.00 150 ASP A CA 1
ATOM 1263 C C . ASP A 1 150 ? 15.497 -7.050 -15.090 1.00 95.00 150 ASP A C 1
ATOM 1265 O O . ASP A 1 150 ? 15.299 -5.910 -15.515 1.00 95.00 150 ASP A O 1
ATOM 1269 N N . VAL A 1 151 ? 15.269 -7.384 -13.810 1.00 94.25 151 VAL A N 1
ATOM 1270 C CA . VAL A 1 151 ? 14.850 -6.429 -12.769 1.00 94.25 151 VAL A CA 1
ATOM 1271 C C . VAL A 1 151 ? 15.710 -5.167 -12.784 1.00 94.25 151 VAL A C 1
ATOM 1273 O O . VAL A 1 151 ? 16.940 -5.207 -12.735 1.00 94.25 151 VAL A O 1
ATOM 1276 N N . ASN A 1 152 ? 15.033 -4.020 -12.780 1.00 93.38 152 ASN A N 1
ATOM 1277 C CA . ASN A 1 152 ? 15.651 -2.709 -12.731 1.00 93.38 152 ASN A CA 1
ATOM 1278 C C . ASN A 1 152 ? 15.210 -1.951 -11.469 1.00 93.38 152 ASN A C 1
ATOM 1280 O O . ASN A 1 152 ? 14.043 -1.603 -11.288 1.00 93.38 152 ASN A O 1
ATOM 1284 N N . HIS A 1 153 ? 16.175 -1.652 -10.598 1.00 93.25 153 HIS A N 1
ATOM 1285 C CA . HIS A 1 153 ? 15.931 -1.001 -9.310 1.00 93.25 153 HIS A CA 1
ATOM 1286 C C . HIS A 1 153 ? 15.663 0.514 -9.385 1.00 93.25 153 HIS A C 1
ATOM 1288 O O . HIS A 1 153 ? 15.352 1.109 -8.354 1.00 93.25 153 HIS A O 1
ATOM 1294 N N . CYS A 1 154 ? 15.741 1.147 -10.564 1.00 92.81 154 CYS A N 1
ATOM 1295 C CA . CYS A 1 154 ? 15.375 2.559 -10.737 1.00 92.81 154 CYS A CA 1
ATOM 1296 C C . CYS A 1 154 ? 13.889 2.827 -10.449 1.00 92.81 154 CYS A C 1
ATOM 1298 O O . CYS A 1 154 ? 13.542 3.927 -10.023 1.00 92.81 154 CYS A O 1
ATOM 1300 N N . TYR A 1 155 ? 13.024 1.829 -10.658 1.00 94.31 155 TYR A N 1
ATOM 1301 C CA . TYR A 1 155 ? 11.581 1.939 -10.461 1.00 94.31 155 TYR A CA 1
ATOM 1302 C C . TYR A 1 155 ? 11.040 0.772 -9.630 1.00 94.31 155 TYR A C 1
ATOM 1304 O O . TYR A 1 155 ? 11.440 -0.382 -9.786 1.00 94.31 155 TYR A O 1
ATOM 1312 N N . ALA A 1 156 ? 10.107 1.079 -8.731 1.00 94.38 156 ALA A N 1
ATOM 1313 C CA . ALA A 1 156 ? 9.424 0.096 -7.901 1.00 94.38 156 ALA A CA 1
ATOM 1314 C C . ALA A 1 156 ? 7.963 0.504 -7.701 1.00 94.38 156 ALA A C 1
ATOM 1316 O O . ALA A 1 156 ? 7.672 1.674 -7.447 1.00 94.38 156 ALA A O 1
ATOM 1317 N N . ALA A 1 157 ? 7.059 -0.470 -7.758 1.00 95.44 157 ALA A N 1
ATOM 1318 C CA . ALA A 1 157 ? 5.639 -0.273 -7.503 1.00 95.44 157 ALA A CA 1
ATOM 1319 C C . ALA A 1 157 ? 5.231 -1.049 -6.246 1.00 95.44 157 ALA A C 1
ATOM 1321 O O . ALA A 1 157 ? 5.646 -2.193 -6.049 1.00 95.44 157 ALA A O 1
ATOM 1322 N N . LYS A 1 158 ? 4.441 -0.416 -5.371 1.00 94.75 158 LYS A N 1
ATOM 1323 C CA . LYS A 1 158 ? 3.936 -1.027 -4.134 1.00 94.75 158 LYS A CA 1
ATOM 1324 C C . LYS A 1 158 ? 2.486 -0.635 -3.895 1.00 94.75 158 LYS A C 1
ATOM 1326 O O . LYS A 1 158 ? 2.124 0.526 -4.059 1.00 94.75 158 LYS A O 1
ATOM 1331 N N . VAL A 1 159 ? 1.686 -1.603 -3.465 1.00 94.50 159 VAL A N 1
ATOM 1332 C CA . VAL A 1 159 ? 0.254 -1.480 -3.193 1.00 94.50 159 VAL A CA 1
ATOM 1333 C C . VAL A 1 159 ? -0.047 -1.722 -1.715 1.00 94.50 159 VAL A C 1
ATOM 1335 O O . VAL A 1 159 ? 0.637 -2.477 -1.021 1.00 94.50 159 VAL A O 1
ATOM 1338 N N . MET A 1 160 ? -1.102 -1.067 -1.235 1.00 92.31 160 MET A N 1
ATOM 1339 C CA . MET A 1 160 ? -1.625 -1.197 0.125 1.00 92.31 160 MET A CA 1
ATOM 1340 C C . MET A 1 160 ? -3.089 -1.622 0.032 1.00 92.31 160 MET A C 1
ATOM 1342 O O . MET A 1 160 ? -3.978 -0.780 -0.088 1.00 92.31 160 MET A O 1
ATOM 1346 N N . LEU A 1 161 ? -3.346 -2.931 0.054 1.00 92.94 161 LEU A N 1
ATOM 1347 C CA . LEU A 1 161 ? -4.706 -3.453 -0.081 1.00 92.94 161 LEU A CA 1
ATOM 1348 C C . LEU A 1 161 ? -5.481 -3.224 1.221 1.00 92.94 161 LEU A C 1
ATOM 1350 O O . LEU A 1 161 ? -5.122 -3.759 2.271 1.00 92.94 161 LEU A O 1
ATOM 1354 N N . MET A 1 162 ? -6.531 -2.408 1.159 1.00 91.50 162 MET A N 1
ATOM 1355 C CA . MET A 1 162 ? -7.334 -2.029 2.321 1.00 91.50 162 MET A CA 1
ATOM 1356 C C . MET A 1 162 ? -8.451 -3.048 2.575 1.00 91.50 162 MET A C 1
ATOM 1358 O O . MET A 1 162 ? -9.272 -3.309 1.699 1.00 91.50 162 MET A O 1
ATOM 1362 N N . ALA A 1 163 ? -8.515 -3.574 3.796 1.00 92.12 163 ALA A N 1
ATOM 1363 C CA . ALA A 1 163 ? -9.654 -4.325 4.308 1.00 92.12 163 ALA A CA 1
ATOM 1364 C C . ALA A 1 163 ? -10.491 -3.418 5.215 1.00 92.12 163 ALA A C 1
ATOM 1366 O O . ALA A 1 163 ? -9.972 -2.792 6.144 1.00 92.12 163 ALA A O 1
ATOM 1367 N N . VAL A 1 164 ? -11.794 -3.357 4.959 1.00 91.38 164 VAL A N 1
ATOM 1368 C CA . VAL A 1 164 ? -12.730 -2.512 5.704 1.00 91.38 164 VAL A CA 1
ATOM 1369 C C . VAL A 1 164 ? -14.060 -3.253 5.884 1.00 91.38 164 VAL A C 1
ATOM 1371 O O . VAL A 1 164 ? -14.535 -3.874 4.928 1.00 91.38 164 VAL A O 1
ATOM 1374 N N . PRO A 1 165 ? -14.655 -3.255 7.093 1.00 90.00 165 PRO A N 1
ATOM 1375 C CA . PRO A 1 165 ? -15.980 -3.828 7.307 1.00 90.00 165 PRO A CA 1
ATOM 1376 C C . PRO A 1 165 ? -17.064 -2.966 6.643 1.00 90.00 165 PRO A C 1
ATOM 1378 O O . PRO A 1 165 ? -16.791 -1.883 6.125 1.00 90.00 165 PRO A O 1
ATOM 1381 N N . ALA A 1 166 ? -18.311 -3.438 6.690 1.00 89.25 166 ALA A N 1
ATOM 1382 C CA . ALA A 1 166 ? -19.464 -2.667 6.238 1.00 89.25 166 ALA A CA 1
ATOM 1383 C C . ALA A 1 166 ? -19.539 -1.300 6.932 1.00 89.25 166 ALA A C 1
ATOM 1385 O O . ALA A 1 166 ? -19.193 -1.166 8.110 1.00 89.25 166 ALA A O 1
ATOM 1386 N N . VAL A 1 167 ? -19.985 -0.277 6.203 1.00 87.06 167 VAL A N 1
ATOM 1387 C CA . VAL A 1 167 ? -19.994 1.108 6.694 1.00 87.06 167 VAL A CA 1
ATOM 1388 C C . VAL A 1 167 ? -20.911 1.265 7.914 1.00 87.06 167 VAL A C 1
ATOM 1390 O O . VAL A 1 167 ? -20.593 1.999 8.848 1.00 87.06 167 VAL A O 1
ATOM 1393 N N . GLU A 1 168 ? -21.982 0.478 7.974 1.00 86.69 168 GLU A N 1
ATOM 1394 C CA . GLU A 1 168 ? -22.891 0.343 9.110 1.00 86.69 168 GLU A CA 1
ATOM 1395 C C . GLU A 1 168 ? -22.167 -0.195 10.353 1.00 86.69 168 GLU A C 1
ATOM 1397 O O . GLU A 1 168 ? -22.394 0.290 11.460 1.00 86.69 168 GLU A O 1
ATOM 1402 N N . ASP A 1 169 ? -21.259 -1.162 10.183 1.00 86.88 169 ASP A N 1
ATOM 1403 C CA . ASP A 1 169 ? -20.427 -1.699 11.264 1.00 86.88 169 ASP A CA 1
ATOM 1404 C C . ASP A 1 169 ? -19.302 -0.747 11.673 1.00 86.88 169 ASP A C 1
ATOM 1406 O O . ASP A 1 169 ? -18.935 -0.728 12.850 1.00 86.88 169 ASP A O 1
ATOM 1410 N N . VAL A 1 170 ? -18.773 0.063 10.747 1.00 87.44 170 VAL A N 1
ATOM 1411 C CA . VAL A 1 170 ? -17.869 1.169 11.098 1.00 87.44 170 VAL A CA 1
ATOM 1412 C C . VAL A 1 170 ? -18.612 2.137 12.015 1.00 87.44 170 VAL A C 1
ATOM 1414 O O . VAL A 1 170 ? -18.199 2.313 13.161 1.00 87.44 170 VAL A O 1
ATOM 1417 N N . PHE A 1 171 ? -19.750 2.682 11.569 1.00 85.69 171 PHE A N 1
ATOM 1418 C CA . PHE A 1 171 ? -20.543 3.634 12.349 1.00 85.69 171 PHE A CA 1
ATOM 1419 C C . PHE A 1 171 ? -20.991 3.063 13.700 1.00 85.69 171 PHE A C 1
ATOM 1421 O O . PHE A 1 171 ? -20.757 3.705 14.721 1.00 85.69 171 PHE A O 1
ATOM 1428 N N . ARG A 1 172 ? -21.538 1.841 13.737 1.00 84.69 172 ARG A N 1
ATOM 1429 C CA . ARG A 1 172 ? -21.970 1.155 14.972 1.00 84.69 172 ARG A CA 1
ATOM 1430 C C . ARG A 1 172 ? -20.841 0.982 15.996 1.00 84.69 172 ARG A C 1
ATOM 1432 O O . ARG A 1 172 ? -21.099 0.946 17.195 1.00 84.69 172 ARG A O 1
ATOM 1439 N N . ARG A 1 173 ? -19.588 0.837 15.547 1.00 85.50 173 ARG A N 1
ATOM 1440 C CA . ARG A 1 173 ? -18.423 0.630 16.428 1.00 85.50 173 ARG A CA 1
ATOM 1441 C C . ARG A 1 173 ? -17.692 1.923 16.782 1.00 85.50 173 ARG A C 1
ATOM 1443 O O . ARG A 1 173 ? -17.031 1.949 17.820 1.00 85.50 173 ARG A O 1
ATOM 1450 N N . SER A 1 174 ? -17.777 2.970 15.958 1.00 85.56 174 SER A N 1
ATOM 1451 C CA . SER A 1 174 ? -17.053 4.233 16.171 1.00 85.56 174 SER A CA 1
ATOM 1452 C C . SER A 1 174 ? -17.904 5.408 16.651 1.00 85.56 174 SER A C 1
ATOM 1454 O O . SER A 1 174 ? -17.346 6.390 17.141 1.00 85.56 174 SER A O 1
ATOM 1456 N N . CYS A 1 175 ? -19.225 5.354 16.484 1.00 78.06 175 CYS A N 1
ATOM 1457 C CA . CYS A 1 175 ? -20.140 6.463 16.744 1.00 78.06 175 CYS A CA 1
ATOM 1458 C C . CYS A 1 175 ? -21.271 6.038 17.687 1.00 78.06 175 CYS A C 1
ATOM 1460 O O . CYS A 1 175 ? -21.697 4.890 17.676 1.00 78.06 175 CYS A O 1
ATOM 1462 N N . ALA A 1 176 ? -21.785 6.991 18.469 1.00 65.62 176 ALA A N 1
ATOM 1463 C CA . ALA A 1 176 ? -23.033 6.807 19.203 1.00 65.62 176 ALA A CA 1
ATOM 1464 C C . ALA A 1 176 ? -24.213 7.161 18.304 1.00 65.62 176 ALA A C 1
ATOM 1466 O O . ALA A 1 176 ? -24.295 8.297 17.830 1.00 65.62 176 ALA A O 1
ATOM 1467 N N . LEU A 1 177 ? -25.152 6.236 18.147 1.00 66.69 177 LEU A N 1
ATOM 1468 C CA . LEU A 1 177 ? -26.500 6.567 17.716 1.00 66.69 177 LEU A CA 1
ATOM 1469 C C . LEU A 1 177 ? -27.232 7.285 18.862 1.00 66.69 177 LEU A C 1
ATOM 1471 O O . LEU A 1 177 ? -26.884 7.166 20.043 1.00 66.69 177 LEU A O 1
ATOM 1475 N N . SER A 1 178 ? -28.262 8.060 18.524 1.00 67.50 178 SER A N 1
ATOM 1476 C CA . SER A 1 178 ? -29.104 8.760 19.507 1.00 67.50 178 SER A CA 1
ATOM 1477 C C . SER A 1 178 ? -29.812 7.805 20.472 1.00 67.50 178 SER A C 1
ATOM 1479 O O . SER A 1 178 ? -30.082 8.181 21.610 1.00 67.50 178 SER A O 1
ATOM 1481 N N . GLU A 1 179 ? -30.064 6.578 20.019 1.00 69.25 179 GLU A N 1
ATOM 1482 C CA . GLU A 1 179 ? -30.773 5.513 20.735 1.00 69.25 179 GLU A CA 1
ATOM 1483 C C . GLU A 1 179 ? -29.841 4.664 21.623 1.00 69.25 179 GLU A C 1
ATOM 1485 O O . GLU A 1 179 ? -30.313 3.921 22.483 1.00 69.25 179 GLU A O 1
ATOM 1490 N N . ASP A 1 180 ? -28.515 4.794 21.472 1.00 69.75 180 ASP A N 1
ATOM 1491 C CA . ASP A 1 180 ? -27.552 3.970 22.207 1.00 69.75 180 ASP A CA 1
ATOM 1492 C C . ASP A 1 180 ? -27.470 4.343 23.692 1.00 69.75 180 ASP A C 1
ATOM 1494 O O . ASP A 1 180 ? -27.127 5.477 24.070 1.00 69.75 180 ASP A O 1
ATOM 1498 N N . HIS A 1 181 ? -27.672 3.327 24.536 1.00 69.75 181 HIS A N 1
ATOM 1499 C CA . HIS A 1 181 ? -27.471 3.397 25.981 1.00 69.75 181 HIS A CA 1
ATOM 1500 C C . HIS A 1 181 ? -26.075 3.935 26.334 1.00 69.75 181 HIS A C 1
ATOM 1502 O O . HIS A 1 181 ? -25.071 3.609 25.697 1.00 69.75 181 HIS A O 1
ATOM 1508 N N . ALA A 1 182 ? -25.990 4.728 27.407 1.00 68.31 182 ALA A N 1
ATOM 1509 C CA . ALA A 1 182 ? -24.754 5.411 27.805 1.00 68.31 182 ALA A CA 1
ATOM 1510 C C . ALA A 1 182 ? -23.554 4.466 28.036 1.00 68.31 182 ALA A C 1
ATOM 1512 O O . ALA A 1 182 ? -22.412 4.892 27.877 1.00 68.31 182 ALA A O 1
ATOM 1513 N N . ASP A 1 183 ? -23.815 3.200 28.370 1.00 71.00 183 ASP A N 1
ATOM 1514 C CA . ASP A 1 183 ? -22.805 2.163 28.603 1.00 71.00 183 ASP A CA 1
ATOM 1515 C C . ASP A 1 183 ? -22.143 1.669 27.303 1.00 71.00 183 ASP A C 1
ATOM 1517 O O . ASP A 1 183 ? -20.942 1.409 27.286 1.00 71.00 183 ASP A O 1
ATOM 1521 N N . VAL A 1 184 ? -22.881 1.639 26.182 1.00 66.25 184 VAL A N 1
ATOM 1522 C CA . VAL A 1 184 ? -22.348 1.288 24.846 1.00 66.25 184 VAL A CA 1
ATOM 1523 C C . VAL A 1 184 ? -21.239 2.265 24.442 1.00 66.25 184 VAL A C 1
ATOM 1525 O O . VAL A 1 184 ? -20.236 1.884 23.838 1.00 66.25 184 VAL A O 1
ATOM 1528 N N . ARG A 1 185 ? -21.359 3.526 24.883 1.00 64.38 185 ARG A N 1
ATOM 1529 C CA . ARG A 1 185 ? -20.395 4.601 24.609 1.00 64.38 185 ARG A CA 1
ATOM 1530 C C . ARG A 1 185 ? -19.045 4.434 25.307 1.00 64.38 185 ARG A C 1
ATOM 1532 O O . ARG A 1 185 ? -18.123 5.208 25.044 1.00 64.38 185 ARG A O 1
ATOM 1539 N N . GLU A 1 186 ? -18.906 3.457 26.204 1.00 67.12 186 GLU A N 1
ATOM 1540 C CA . GLU A 1 186 ? -17.621 3.103 26.815 1.00 67.12 186 GLU A CA 1
ATOM 1541 C C . GLU A 1 186 ? -16.832 2.074 25.980 1.00 67.12 186 GLU A C 1
ATOM 1543 O O . GLU A 1 186 ? -15.635 1.910 26.209 1.00 67.12 186 GLU A O 1
ATOM 1548 N N . CYS A 1 187 ? -17.459 1.446 24.975 1.00 73.00 187 CYS A N 1
ATOM 1549 C CA . CYS A 1 187 ? -16.867 0.395 24.140 1.00 73.00 187 CYS A CA 1
ATOM 1550 C C . CYS A 1 187 ? -16.427 0.851 22.734 1.00 73.00 187 CYS A C 1
ATOM 1552 O O . CYS A 1 187 ? -15.973 0.016 21.949 1.00 73.00 187 CYS A O 1
ATOM 1554 N N . PHE A 1 188 ? -16.550 2.140 22.390 1.00 80.12 188 PHE A N 1
ATOM 1555 C CA . PHE A 1 188 ? -16.249 2.612 21.035 1.00 80.12 188 PHE A CA 1
ATOM 1556 C C 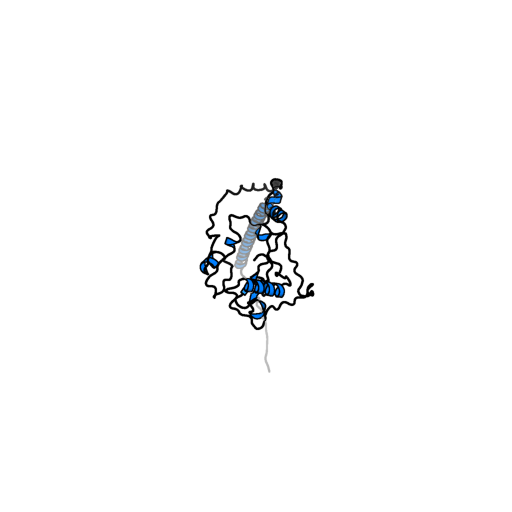. PHE A 1 188 ? -14.790 2.412 20.617 1.00 80.12 188 PHE A C 1
ATOM 1558 O O . PHE A 1 188 ? -13.839 2.650 21.366 1.00 80.12 188 PHE A O 1
ATOM 1565 N N . VAL A 1 189 ? -14.632 2.032 19.354 1.00 85.12 189 VAL A N 1
ATOM 1566 C CA . VAL A 1 189 ? -13.356 1.779 18.697 1.00 85.12 189 VAL A CA 1
ATOM 1567 C C . VAL A 1 189 ? -13.079 2.916 17.718 1.00 85.12 189 VAL A C 1
ATOM 1569 O O . VAL A 1 189 ? -13.887 3.213 16.843 1.00 85.12 189 VAL A O 1
ATOM 1572 N N . HIS A 1 190 ? -11.915 3.555 17.852 1.00 84.38 190 HIS A N 1
ATOM 1573 C CA . HIS A 1 190 ? -11.487 4.608 16.929 1.00 84.38 190 HIS A CA 1
ATOM 1574 C C . HIS A 1 190 ? -11.449 4.076 15.477 1.00 84.38 190 HIS A C 1
ATOM 1576 O O . HIS A 1 190 ? -10.888 2.994 15.281 1.00 84.38 190 HIS A O 1
ATOM 1582 N N . PRO A 1 191 ? -11.960 4.802 14.458 1.00 83.88 191 PRO A N 1
ATOM 1583 C CA . PRO A 1 191 ? -12.076 4.294 13.082 1.00 83.88 191 PRO A CA 1
ATOM 1584 C C . PRO A 1 191 ? -10.785 3.706 12.492 1.00 83.88 191 PRO A C 1
ATOM 1586 O O . PRO A 1 191 ? -10.821 2.702 11.788 1.00 83.88 191 PRO A O 1
ATOM 1589 N N . THR A 1 192 ? -9.619 4.256 12.847 1.00 86.12 192 THR A N 1
ATOM 1590 C CA . THR A 1 192 ? -8.305 3.748 12.397 1.00 86.12 192 THR A CA 1
ATOM 1591 C C . THR A 1 192 ? -7.930 2.366 12.949 1.00 86.12 192 THR A C 1
ATOM 1593 O O . THR A 1 192 ? -6.890 1.840 12.579 1.00 86.12 192 THR A O 1
ATOM 1596 N N . ARG A 1 193 ? -8.724 1.791 13.863 1.00 89.56 193 ARG A N 1
ATOM 1597 C CA . ARG A 1 193 ? -8.603 0.401 14.341 1.00 89.56 193 ARG A CA 1
ATOM 1598 C C . ARG A 1 193 ? -9.629 -0.541 13.693 1.00 89.56 193 ARG A C 1
ATOM 1600 O O . ARG A 1 193 ? -9.657 -1.719 14.035 1.00 89.56 193 ARG A O 1
ATOM 1607 N N . LEU A 1 194 ? -10.500 -0.016 12.829 1.00 89.00 194 LEU A N 1
ATOM 1608 C CA . LEU A 1 194 ? -11.504 -0.770 12.068 1.00 89.00 194 LEU A CA 1
ATOM 1609 C C . LEU A 1 194 ? -11.082 -0.955 10.603 1.00 89.00 194 LEU A C 1
ATOM 1611 O O . LEU A 1 194 ? -11.480 -1.932 9.976 1.00 89.00 194 LEU A O 1
ATOM 1615 N N . ILE A 1 195 ? -10.260 -0.041 10.081 1.00 90.06 195 ILE A N 1
ATOM 1616 C CA . ILE A 1 195 ? -9.602 -0.150 8.776 1.00 90.06 195 ILE A CA 1
ATOM 1617 C C . ILE A 1 195 ? -8.283 -0.906 8.958 1.00 90.06 195 ILE A C 1
ATOM 1619 O O . ILE A 1 195 ? -7.450 -0.507 9.772 1.00 90.06 195 ILE A O 1
ATOM 1623 N N . ASN A 1 196 ? -8.089 -1.970 8.184 1.00 91.94 196 ASN A N 1
ATOM 1624 C CA . ASN A 1 196 ? -6.875 -2.782 8.169 1.00 91.94 196 ASN A CA 1
ATOM 1625 C C . ASN A 1 196 ? -6.223 -2.734 6.781 1.00 91.94 196 ASN A C 1
ATOM 1627 O O . ASN A 1 196 ? -6.878 -2.422 5.789 1.00 91.94 196 ASN A O 1
ATOM 1631 N N . PHE A 1 197 ? -4.943 -3.089 6.695 1.00 92.69 197 PHE A N 1
ATOM 1632 C CA . PHE A 1 197 ? -4.227 -3.216 5.425 1.00 92.69 197 PHE A CA 1
ATOM 1633 C C . PHE A 1 197 ? -3.519 -4.566 5.355 1.00 92.69 197 PHE A C 1
ATOM 1635 O O . PHE A 1 197 ? -2.945 -5.010 6.352 1.00 92.69 197 PHE A O 1
ATOM 1642 N N . LEU A 1 198 ? -3.540 -5.204 4.184 1.00 93.12 198 LEU A N 1
ATOM 1643 C CA . LEU A 1 198 ? -2.689 -6.357 3.915 1.00 93.12 198 LEU A CA 1
ATOM 1644 C C . LEU A 1 198 ? -1.240 -5.875 3.777 1.00 93.12 198 LEU A C 1
ATOM 1646 O O . LEU A 1 198 ? -0.949 -4.977 2.988 1.00 93.12 198 LEU A O 1
ATOM 1650 N N . VAL A 1 199 ? -0.343 -6.477 4.553 1.00 91.81 199 VAL A N 1
ATOM 1651 C CA . VAL A 1 199 ? 1.088 -6.159 4.573 1.00 91.81 199 VAL A CA 1
ATOM 1652 C C . VAL A 1 199 ? 1.907 -7.443 4.541 1.00 91.81 199 VAL A C 1
ATOM 1654 O O . VAL A 1 199 ? 1.525 -8.453 5.131 1.00 91.81 199 VAL A O 1
ATOM 1657 N N . GLY A 1 200 ? 3.056 -7.392 3.875 1.00 89.62 200 GLY A N 1
ATOM 1658 C CA . GLY A 1 200 ? 4.088 -8.411 3.999 1.00 89.62 200 GLY A CA 1
ATOM 1659 C C . GLY A 1 200 ? 4.795 -8.297 5.349 1.00 89.62 200 GLY A C 1
ATOM 1660 O O . GLY A 1 200 ? 4.879 -7.213 5.933 1.00 89.62 200 GLY A O 1
ATOM 1661 N N . LEU A 1 201 ? 5.334 -9.413 5.839 1.00 88.12 201 LEU A N 1
ATOM 1662 C CA . LEU A 1 201 ? 6.177 -9.448 7.034 1.00 88.12 201 LEU A CA 1
ATOM 1663 C C . LEU A 1 201 ? 7.596 -9.859 6.655 1.00 88.12 201 LEU A C 1
ATOM 1665 O O . LEU A 1 201 ? 7.810 -10.934 6.092 1.00 88.12 201 LEU A O 1
ATOM 1669 N N . LYS A 1 202 ? 8.565 -9.018 7.014 1.00 83.56 202 LYS A N 1
ATOM 1670 C CA . LYS A 1 202 ? 9.994 -9.302 6.903 1.00 83.56 202 LYS A CA 1
ATOM 1671 C C . LYS A 1 202 ? 10.573 -9.485 8.306 1.00 83.56 202 LYS A C 1
ATOM 1673 O O . LYS A 1 202 ? 10.389 -8.667 9.209 1.00 83.56 202 LYS A O 1
ATOM 1678 N N . GLY A 1 203 ? 11.234 -10.619 8.529 1.00 81.62 203 GLY A N 1
ATOM 1679 C CA . GLY A 1 203 ? 11.630 -11.025 9.878 1.00 81.62 203 GLY A CA 1
ATOM 1680 C C . GLY A 1 203 ? 10.425 -11.124 10.827 1.00 81.62 203 GLY A C 1
ATOM 1681 O O . GLY A 1 203 ? 9.372 -11.628 10.447 1.00 81.62 203 GLY A O 1
ATOM 1682 N N . LYS A 1 204 ? 10.589 -10.667 12.076 1.00 78.38 204 LYS A N 1
ATOM 1683 C CA . LYS A 1 204 ? 9.548 -10.781 13.118 1.00 78.38 204 LYS A CA 1
ATOM 1684 C C . LYS A 1 204 ? 8.614 -9.567 13.217 1.00 78.38 204 LYS A C 1
ATOM 1686 O O . LYS A 1 204 ? 7.434 -9.755 13.486 1.00 78.38 204 LYS A O 1
ATOM 1691 N N . ASN A 1 205 ? 9.132 -8.351 13.009 1.00 78.12 205 ASN A N 1
ATOM 1692 C CA . ASN A 1 205 ? 8.425 -7.099 13.332 1.00 78.12 205 ASN A CA 1
ATOM 1693 C C . ASN A 1 205 ? 8.454 -6.035 12.205 1.00 78.12 205 ASN A C 1
ATOM 1695 O O . ASN A 1 205 ? 7.941 -4.938 12.416 1.00 78.12 205 ASN A O 1
ATOM 1699 N N . GLU A 1 206 ? 9.059 -6.297 11.038 1.00 83.94 206 GLU A N 1
ATOM 1700 C CA . GLU A 1 206 ? 9.106 -5.327 9.929 1.00 83.94 206 GLU A CA 1
ATOM 1701 C C . GLU A 1 206 ? 7.893 -5.548 9.010 1.00 83.94 206 GLU A C 1
ATOM 1703 O O . GLU A 1 206 ? 7.797 -6.563 8.318 1.00 83.94 206 GLU A O 1
ATOM 1708 N N . THR A 1 207 ? 6.946 -4.607 9.024 1.00 86.50 207 THR A N 1
ATOM 1709 C CA . THR A 1 207 ? 5.823 -4.595 8.074 1.00 86.50 207 THR A CA 1
ATOM 1710 C C . THR A 1 207 ? 6.264 -3.947 6.768 1.00 86.50 207 THR A C 1
ATOM 1712 O O . THR A 1 207 ? 6.899 -2.893 6.769 1.00 86.50 207 THR A O 1
ATOM 1715 N N . MET A 1 208 ? 5.925 -4.570 5.643 1.00 88.62 208 MET A N 1
ATOM 1716 C CA . MET A 1 208 ? 6.235 -4.079 4.304 1.00 88.62 208 MET A CA 1
ATOM 1717 C C . MET A 1 208 ? 4.964 -3.956 3.466 1.00 88.62 208 MET A C 1
ATOM 1719 O O . MET A 1 208 ? 4.085 -4.813 3.527 1.00 88.62 208 MET A O 1
ATOM 1723 N N . ALA A 1 209 ? 4.884 -2.914 2.639 1.00 90.88 209 ALA A N 1
ATOM 1724 C CA . ALA A 1 209 ? 3.888 -2.856 1.572 1.00 90.88 209 ALA A CA 1
ATOM 1725 C C . ALA A 1 209 ? 4.159 -3.962 0.536 1.00 90.88 209 ALA A C 1
ATOM 1727 O O . ALA A 1 209 ? 5.320 -4.295 0.277 1.00 90.88 209 ALA A O 1
ATOM 1728 N N . ILE A 1 210 ? 3.094 -4.511 -0.048 1.00 94.50 210 ILE A N 1
ATOM 1729 C CA . ILE A 1 210 ? 3.174 -5.546 -1.085 1.00 94.50 210 ILE A CA 1
ATOM 1730 C C . ILE A 1 210 ? 3.662 -4.901 -2.384 1.00 94.50 210 ILE A C 1
ATOM 1732 O O . ILE A 1 210 ? 3.159 -3.850 -2.768 1.00 94.50 210 ILE A O 1
ATOM 1736 N N . GLY A 1 211 ? 4.633 -5.506 -3.061 1.00 95.38 211 GLY A N 1
ATOM 1737 C CA . GLY A 1 211 ? 5.133 -5.024 -4.347 1.00 95.38 211 GLY A CA 1
ATOM 1738 C C . GLY A 1 211 ? 6.611 -5.328 -4.556 1.00 95.38 211 GLY A C 1
ATOM 1739 O O . GLY A 1 211 ? 7.230 -6.010 -3.739 1.00 95.38 211 GLY A O 1
ATOM 1740 N N . GLY A 1 212 ? 7.187 -4.799 -5.631 1.00 95.25 212 GLY A N 1
ATOM 1741 C CA . GLY A 1 212 ? 8.555 -5.107 -6.039 1.00 95.25 212 GLY A CA 1
ATOM 1742 C C . GLY A 1 212 ? 9.122 -4.126 -7.060 1.00 95.25 212 GLY A C 1
ATOM 1743 O O . GLY A 1 212 ? 8.588 -3.033 -7.267 1.00 95.25 212 GLY A O 1
ATOM 1744 N N . TYR A 1 213 ? 10.239 -4.521 -7.664 1.00 96.56 213 TYR A N 1
ATOM 1745 C CA . TYR A 1 213 ? 10.928 -3.749 -8.693 1.00 96.56 213 TYR A CA 1
ATOM 1746 C C . TYR A 1 213 ? 10.353 -4.017 -10.084 1.00 96.56 213 TYR A C 1
ATOM 1748 O O . TYR A 1 213 ? 9.782 -5.080 -10.349 1.00 96.56 213 TYR A O 1
ATOM 1756 N N . TRP A 1 214 ? 10.515 -3.026 -10.952 1.00 96.81 214 TRP A N 1
ATOM 1757 C CA . TRP A 1 214 ? 10.091 -3.049 -12.345 1.00 96.81 214 TRP A CA 1
ATOM 1758 C C . TRP A 1 214 ? 10.965 -3.981 -13.207 1.00 96.81 214 TRP A C 1
ATOM 1760 O O . TRP A 1 214 ? 12.179 -4.054 -13.018 1.00 96.81 214 TRP A O 1
ATOM 1770 N N . SER A 1 215 ? 10.344 -4.676 -14.163 1.00 96.31 215 SER A N 1
ATOM 1771 C CA . SER A 1 215 ? 10.976 -5.510 -15.192 1.00 96.31 215 SER A CA 1
ATOM 1772 C C . SER A 1 215 ? 10.600 -4.990 -16.589 1.00 96.31 215 SER A C 1
ATOM 1774 O O . SER A 1 215 ? 9.413 -4.983 -16.933 1.00 96.31 215 SER A O 1
ATOM 1776 N N . PRO A 1 216 ? 11.571 -4.571 -17.424 1.00 95.06 216 PRO A N 1
ATOM 1777 C CA . PRO A 1 216 ? 11.299 -4.096 -18.780 1.00 95.06 216 PRO A CA 1
ATOM 1778 C C . PRO A 1 216 ? 10.575 -5.116 -19.670 1.00 95.06 216 PRO A C 1
ATOM 1780 O O . PRO A 1 216 ? 9.732 -4.716 -20.475 1.00 95.06 216 PRO A O 1
ATOM 1783 N N . SER A 1 217 ? 10.894 -6.411 -19.543 1.00 95.31 217 SER A N 1
ATOM 1784 C CA . SER A 1 217 ? 10.313 -7.478 -20.371 1.00 95.31 217 SER A CA 1
ATOM 1785 C C . SER A 1 217 ? 8.895 -7.878 -19.967 1.00 95.31 217 SER A C 1
ATOM 1787 O O . SER A 1 217 ? 8.108 -8.225 -20.847 1.00 95.31 217 SER A O 1
ATOM 1789 N N . LEU A 1 218 ? 8.555 -7.822 -18.673 1.00 94.56 218 LEU A N 1
ATOM 1790 C CA . LEU A 1 218 ? 7.242 -8.250 -18.173 1.00 94.56 218 LEU A CA 1
ATOM 1791 C C . LEU A 1 218 ? 6.248 -7.099 -17.983 1.00 94.56 218 LEU A C 1
ATOM 1793 O O . LEU A 1 218 ? 5.056 -7.284 -18.214 1.00 94.56 218 LEU A O 1
ATOM 1797 N N . ASP A 1 219 ? 6.718 -5.919 -17.573 1.00 95.38 219 ASP A N 1
ATOM 1798 C CA . ASP A 1 219 ? 5.845 -4.799 -17.193 1.00 95.38 219 ASP A CA 1
ATOM 1799 C C . ASP A 1 219 ? 5.750 -3.711 -18.288 1.00 95.38 219 ASP A C 1
ATOM 1801 O O . ASP A 1 219 ? 4.811 -2.910 -18.301 1.00 95.38 219 ASP A O 1
ATOM 1805 N N . GLY A 1 220 ? 6.714 -3.683 -19.219 1.00 94.50 220 GLY A N 1
ATOM 1806 C CA . GLY A 1 220 ? 6.840 -2.703 -20.305 1.00 94.50 220 GLY A CA 1
ATOM 1807 C C . GLY A 1 220 ? 8.055 -1.776 -20.150 1.00 94.50 220 GLY A C 1
ATOM 1808 O O . GLY A 1 220 ? 8.609 -1.632 -19.068 1.00 94.50 220 GLY A O 1
ATOM 1809 N N . ALA A 1 221 ? 8.499 -1.136 -21.237 1.00 91.44 221 ALA A N 1
ATOM 1810 C CA . ALA A 1 221 ? 9.866 -0.600 -21.331 1.00 91.44 221 ALA A CA 1
ATOM 1811 C C . ALA A 1 221 ? 10.131 0.814 -20.752 1.00 91.44 221 ALA A C 1
ATOM 1813 O O . ALA A 1 221 ? 11.294 1.154 -20.554 1.00 91.44 221 ALA A O 1
ATOM 1814 N N . ASN A 1 222 ? 9.117 1.666 -20.531 1.00 90.50 222 ASN A N 1
ATOM 1815 C CA . ASN A 1 222 ? 9.321 3.108 -20.266 1.00 90.50 222 ASN A CA 1
ATOM 1816 C C . ASN A 1 222 ? 8.430 3.675 -19.130 1.00 90.50 222 ASN A C 1
ATOM 1818 O O . ASN A 1 222 ? 7.500 4.439 -19.416 1.00 90.50 222 ASN A O 1
ATOM 1822 N N . PRO A 1 223 ? 8.724 3.387 -17.846 1.00 92.44 223 PRO A N 1
ATOM 1823 C CA . PRO A 1 223 ? 7.913 3.838 -16.703 1.00 92.44 223 PRO A CA 1
ATOM 1824 C C . PRO A 1 223 ? 7.856 5.364 -16.505 1.00 92.44 223 PRO A C 1
ATOM 1826 O O . PRO A 1 223 ? 6.954 5.859 -15.839 1.00 92.44 223 PRO A O 1
ATOM 1829 N N . GLU A 1 224 ? 8.781 6.130 -17.094 1.00 90.38 224 GLU A N 1
ATOM 1830 C CA . GLU A 1 224 ? 8.773 7.604 -17.046 1.00 90.38 224 GLU A CA 1
ATOM 1831 C C . GLU A 1 224 ? 7.691 8.249 -17.914 1.00 90.38 224 GLU A C 1
ATOM 1833 O O . GLU A 1 224 ? 7.236 9.355 -17.623 1.00 90.38 224 GLU A O 1
ATOM 1838 N N . LYS A 1 225 ? 7.326 7.588 -19.017 1.00 91.25 225 LYS A N 1
ATOM 1839 C CA . LYS A 1 225 ? 6.409 8.129 -20.031 1.00 91.25 225 LYS A CA 1
ATOM 1840 C C . LYS A 1 225 ? 5.040 7.472 -19.977 1.00 91.25 225 LYS A C 1
ATOM 1842 O O . LYS A 1 225 ? 4.055 8.120 -20.315 1.00 91.25 225 LYS A O 1
ATOM 1847 N N . ASP A 1 226 ? 4.994 6.207 -19.571 1.00 92.75 226 ASP A N 1
ATOM 1848 C CA . ASP A 1 226 ? 3.769 5.431 -19.473 1.00 92.75 226 ASP A CA 1
ATOM 1849 C C . ASP A 1 226 ? 3.539 4.963 -18.023 1.00 92.75 226 ASP A C 1
ATOM 1851 O O . ASP A 1 226 ? 4.2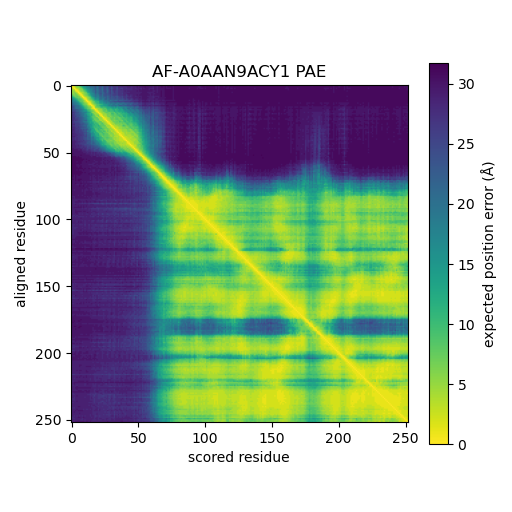19 4.040 -17.560 1.00 92.75 226 ASP A O 1
ATOM 1855 N N . PRO A 1 227 ? 2.577 5.559 -17.288 1.00 88.12 227 PRO A N 1
ATOM 1856 C CA . PRO A 1 227 ? 2.270 5.144 -15.922 1.00 88.12 227 PRO A CA 1
ATOM 1857 C C . PRO A 1 227 ? 1.703 3.716 -15.849 1.00 88.12 227 PRO A C 1
ATOM 1859 O O . PRO A 1 227 ? 1.785 3.094 -14.787 1.00 88.12 227 PRO A O 1
ATOM 1862 N N . ASN A 1 228 ? 1.184 3.160 -16.954 1.00 92.94 228 ASN A N 1
ATOM 1863 C CA . ASN A 1 228 ? 0.665 1.791 -16.975 1.00 92.94 228 ASN A CA 1
ATOM 1864 C C . ASN A 1 228 ? 1.764 0.751 -16.710 1.00 92.94 228 ASN A C 1
ATOM 1866 O O . ASN A 1 228 ? 1.480 -0.294 -16.138 1.00 92.94 228 ASN A O 1
ATOM 1870 N N . VAL A 1 229 ? 3.031 1.056 -17.012 1.00 96.06 229 VAL A N 1
ATOM 1871 C CA . VAL A 1 229 ? 4.173 0.173 -16.711 1.00 96.06 229 VAL A CA 1
ATOM 1872 C C . VAL A 1 229 ? 4.307 -0.082 -15.203 1.00 96.06 229 VAL A C 1
ATOM 1874 O O . VAL A 1 229 ? 4.533 -1.213 -14.768 1.00 96.06 229 VAL A O 1
ATOM 1877 N N . LEU A 1 230 ? 4.108 0.945 -14.370 1.00 95.44 230 LEU A N 1
ATOM 1878 C CA . LEU A 1 230 ? 4.126 0.783 -12.911 1.00 95.44 230 LEU A CA 1
ATOM 1879 C C . LEU A 1 230 ? 2.858 0.090 -12.392 1.00 95.44 230 LEU A C 1
ATOM 1881 O O . LEU A 1 230 ? 2.923 -0.617 -11.386 1.00 95.44 230 LEU A O 1
ATOM 1885 N N . ILE A 1 231 ? 1.731 0.226 -13.097 1.00 95.62 231 ILE A N 1
ATOM 1886 C CA . ILE A 1 231 ? 0.501 -0.528 -12.819 1.00 95.62 231 ILE A CA 1
ATOM 1887 C C . ILE A 1 231 ? 0.705 -2.023 -13.121 1.00 95.62 231 ILE A C 1
ATOM 1889 O O . ILE A 1 231 ? 0.422 -2.853 -12.261 1.00 95.62 231 ILE A O 1
ATOM 1893 N N . HIS A 1 232 ? 1.287 -2.390 -14.268 1.00 95.88 232 HIS A N 1
ATOM 1894 C CA . HIS A 1 232 ? 1.649 -3.780 -14.576 1.00 95.88 232 HIS A CA 1
ATOM 1895 C C . HIS A 1 232 ? 2.645 -4.345 -13.555 1.00 95.88 232 HIS A C 1
ATOM 1897 O O . HIS A 1 232 ? 2.422 -5.435 -13.028 1.00 95.88 232 HIS A O 1
ATOM 1903 N N . THR A 1 233 ? 3.657 -3.556 -13.170 1.00 97.00 233 THR A N 1
ATOM 1904 C CA . THR A 1 233 ? 4.595 -3.917 -12.091 1.00 97.00 233 THR A CA 1
ATOM 1905 C C . THR A 1 233 ? 3.851 -4.226 -10.786 1.00 97.00 233 THR A C 1
ATOM 1907 O O . THR A 1 233 ? 4.142 -5.222 -10.118 1.00 97.00 233 THR A O 1
ATOM 1910 N N . ALA A 1 234 ? 2.866 -3.402 -10.412 1.00 96.56 234 ALA A N 1
ATOM 1911 C CA . ALA A 1 234 ? 2.039 -3.617 -9.227 1.00 96.56 234 ALA A CA 1
ATOM 1912 C C . ALA A 1 234 ? 1.165 -4.878 -9.337 1.00 96.56 234 ALA A C 1
ATOM 1914 O O . ALA A 1 234 ? 1.101 -5.647 -8.379 1.00 96.56 234 ALA A O 1
ATOM 1915 N N . ILE A 1 235 ? 0.536 -5.123 -10.493 1.00 96.38 235 ILE A N 1
ATOM 1916 C CA . ILE A 1 235 ? -0.272 -6.323 -10.762 1.00 96.38 235 ILE A CA 1
ATOM 1917 C C . ILE A 1 235 ? 0.594 -7.584 -10.638 1.00 96.38 235 ILE A C 1
ATOM 1919 O O . ILE A 1 235 ? 0.287 -8.453 -9.820 1.00 96.38 235 ILE A O 1
ATOM 1923 N N . ARG A 1 236 ? 1.713 -7.660 -11.374 1.00 96.25 236 ARG A N 1
ATOM 1924 C CA . ARG A 1 236 ? 2.637 -8.807 -11.366 1.00 96.25 236 ARG A CA 1
ATOM 1925 C C . ARG A 1 236 ? 3.164 -9.096 -9.965 1.00 96.25 236 ARG A C 1
ATOM 1927 O O . ARG A 1 236 ? 3.077 -10.227 -9.493 1.00 96.25 236 ARG A O 1
ATOM 1934 N N . THR A 1 237 ? 3.705 -8.084 -9.287 1.00 96.31 237 THR A N 1
ATOM 1935 C CA . THR A 1 237 ? 4.336 -8.281 -7.972 1.00 96.31 237 THR A CA 1
ATOM 1936 C C . THR A 1 237 ? 3.314 -8.564 -6.868 1.00 96.31 237 THR A C 1
ATOM 1938 O O . THR A 1 237 ? 3.607 -9.355 -5.971 1.00 96.31 237 THR A O 1
ATOM 1941 N N . CYS A 1 238 ? 2.098 -8.009 -6.943 1.00 95.69 238 CYS A N 1
ATOM 1942 C CA . CYS A 1 238 ? 1.008 -8.363 -6.031 1.00 95.69 238 CYS A CA 1
ATOM 1943 C C . CYS A 1 238 ? 0.531 -9.805 -6.250 1.00 95.69 238 CYS A C 1
ATOM 1945 O O . CYS A 1 238 ? 0.448 -10.560 -5.275 1.00 95.69 238 CYS A O 1
ATOM 1947 N N . LYS A 1 239 ? 0.295 -10.215 -7.505 1.00 94.62 239 LYS A N 1
ATOM 1948 C CA . LYS A 1 239 ? -0.094 -11.591 -7.851 1.00 94.62 239 LYS A CA 1
ATOM 1949 C C . LYS A 1 239 ? 0.974 -12.584 -7.388 1.00 94.62 239 LYS A C 1
ATOM 1951 O O . LYS A 1 239 ? 0.659 -13.507 -6.644 1.00 94.62 239 LYS A O 1
ATOM 1956 N N . ALA A 1 240 ? 2.250 -12.327 -7.677 1.00 93.62 240 ALA A N 1
ATOM 1957 C CA . ALA A 1 240 ? 3.356 -13.190 -7.260 1.00 93.62 240 ALA A CA 1
ATOM 1958 C C . ALA A 1 240 ? 3.484 -13.331 -5.727 1.00 93.62 240 ALA A C 1
ATOM 1960 O O . ALA A 1 240 ? 3.721 -14.428 -5.228 1.00 93.62 240 ALA A O 1
ATOM 1961 N N . LEU A 1 241 ? 3.287 -12.248 -4.961 1.00 91.81 241 LEU A N 1
ATOM 1962 C CA . LEU A 1 241 ? 3.419 -12.269 -3.495 1.00 91.81 241 LEU A CA 1
ATOM 1963 C C . LEU A 1 241 ? 2.181 -12.774 -2.737 1.00 91.81 241 LEU A C 1
ATOM 1965 O O . LEU A 1 241 ? 2.316 -13.196 -1.589 1.00 91.81 241 LEU A O 1
ATOM 1969 N N . THR A 1 242 ? 0.979 -12.666 -3.314 1.00 91.06 242 THR A N 1
ATOM 1970 C CA . THR A 1 242 ? -0.286 -12.871 -2.573 1.00 91.06 242 THR A CA 1
ATOM 1971 C C . THR A 1 242 ? -1.302 -13.783 -3.262 1.00 91.06 242 THR A C 1
ATOM 1973 O O . THR A 1 242 ? -2.290 -14.155 -2.635 1.00 91.06 242 THR A O 1
ATOM 1976 N N . GLY A 1 243 ? -1.101 -14.117 -4.539 1.00 91.44 243 GLY A N 1
ATOM 1977 C CA . GLY A 1 243 ? -2.087 -14.793 -5.388 1.00 91.44 243 GLY A CA 1
ATOM 1978 C C . GLY A 1 243 ? -3.257 -13.904 -5.840 1.00 91.44 243 GLY A C 1
ATOM 1979 O O . GLY A 1 243 ? -4.098 -14.360 -6.609 1.00 91.44 243 GLY A O 1
ATOM 1980 N N . ILE A 1 244 ? -3.331 -12.644 -5.390 1.00 92.06 244 ILE A N 1
ATOM 1981 C CA . ILE A 1 244 ? -4.399 -11.708 -5.762 1.00 92.06 244 ILE A CA 1
ATOM 1982 C C . ILE A 1 244 ? -4.036 -11.026 -7.081 1.00 92.06 244 ILE A C 1
ATOM 1984 O O . ILE A 1 244 ? -3.074 -10.257 -7.143 1.00 92.06 244 ILE A O 1
ATOM 1988 N N . ASP A 1 245 ? -4.836 -11.275 -8.116 1.00 93.06 245 ASP A N 1
ATOM 1989 C CA . ASP A 1 245 ? -4.737 -10.576 -9.395 1.00 93.06 245 ASP A CA 1
ATOM 1990 C C . ASP A 1 245 ? -5.454 -9.214 -9.333 1.00 93.06 245 ASP A C 1
ATOM 1992 O O . ASP A 1 245 ? -6.615 -9.118 -8.928 1.00 93.06 245 ASP A O 1
ATOM 1996 N N . LEU A 1 246 ? -4.746 -8.156 -9.732 1.00 93.94 246 LEU A N 1
ATOM 1997 C CA . LEU A 1 246 ? -5.241 -6.778 -9.778 1.00 93.94 246 LEU A CA 1
ATOM 1998 C C . LEU A 1 246 ? -5.548 -6.300 -11.211 1.00 93.94 246 LEU A C 1
ATOM 2000 O O . LEU A 1 246 ? -5.923 -5.145 -11.391 1.00 93.94 246 LEU A O 1
ATOM 2004 N N . ALA A 1 247 ? -5.439 -7.154 -12.236 1.00 92.56 247 ALA A N 1
ATOM 2005 C CA . ALA A 1 247 ? -5.725 -6.784 -13.628 1.00 92.56 247 ALA A CA 1
ATOM 2006 C C . ALA A 1 247 ? -7.171 -6.288 -13.851 1.00 92.56 247 ALA A C 1
ATOM 2008 O O . ALA A 1 247 ? -7.427 -5.498 -14.756 1.00 92.56 247 ALA A O 1
ATOM 2009 N N . GLY A 1 248 ? -8.117 -6.701 -12.998 1.00 90.69 248 GLY A N 1
ATOM 2010 C CA . GLY A 1 248 ? -9.498 -6.204 -13.003 1.00 90.69 248 GLY A CA 1
ATOM 2011 C C . GLY A 1 248 ? -9.695 -4.802 -12.401 1.00 90.69 248 GLY A C 1
ATOM 2012 O O . GLY A 1 248 ? -10.816 -4.292 -12.412 1.00 90.69 248 GLY A O 1
ATOM 2013 N N . CYS A 1 249 ? -8.654 -4.168 -11.848 1.00 89.69 249 CYS A N 1
ATOM 2014 C CA . CYS A 1 249 ? -8.749 -2.832 -11.261 1.00 89.69 249 CYS A CA 1
ATOM 2015 C C . CYS A 1 249 ? -8.812 -1.748 -12.349 1.00 89.69 249 CYS A C 1
ATOM 2017 O O . CYS A 1 249 ? -7.813 -1.413 -12.979 1.00 89.69 249 CYS A O 1
ATOM 2019 N N . THR A 1 250 ? -9.987 -1.139 -12.518 1.00 85.62 250 THR A N 1
ATOM 2020 C CA . THR A 1 250 ? -10.241 -0.042 -13.474 1.00 85.62 250 THR A CA 1
ATOM 2021 C C . THR A 1 250 ? -9.832 1.344 -12.963 1.00 85.62 250 THR A C 1
ATOM 2023 O O . THR A 1 250 ? -10.113 2.353 -13.608 1.00 85.62 250 THR A O 1
ATOM 2026 N N . THR A 1 251 ? -9.275 1.444 -11.756 1.00 83.50 251 THR A N 1
ATOM 2027 C CA . THR A 1 251 ? -8.959 2.717 -11.094 1.00 83.50 251 THR A CA 1
ATOM 2028 C C . THR A 1 251 ? -7.743 2.524 -10.198 1.00 83.50 251 THR A C 1
ATOM 2030 O O . THR A 1 251 ? -7.724 1.588 -9.397 1.00 83.50 251 THR A O 1
ATOM 2033 N N . TRP A 1 252 ? -6.760 3.408 -10.364 1.00 85.19 252 TRP A N 1
ATOM 2034 C CA . TRP A 1 252 ? -5.438 3.398 -9.736 1.00 85.19 252 TRP A CA 1
ATOM 2035 C C . TRP A 1 252 ? -5.099 4.807 -9.234 1.00 85.19 252 TRP A C 1
ATOM 2037 O O . TRP A 1 252 ? -5.559 5.772 -9.889 1.00 85.19 252 TRP A O 1
#

Sequence (252 aa):
MMHNFGGRGGIGPRPRSPRRERREERVRTTRDSERERNEKDKEEKRESRKRSRSRGRSRSPPRRRMRVVPRYNVQVPKILLHMKEANVLELKKRYSNLYVPSDVFLARPLWSDTFPAYRAFQFPRPVSFHIMNKEVEPVLENDAVYDPPDVNHCYAAKVMLMAVPAVEDVFRRSCALSEDHADVRECFVHPTRLINFLVGLKGKNETMAIGGYWSPSLDGANPEKDPNVLIHTAIRTCKALTGIDLAGCTTW

Organism: Halocaridina rubra (NCBI:txid373956)

Solvent-accessible surface area (backbone atoms only — not comparable to full-atom values): 16439 Å² total; per-residue (Å²): 132,91,89,81,85,88,81,88,84,90,84,80,87,80,83,83,66,76,76,57,59,68,53,52,56,57,56,49,58,54,53,53,56,54,47,56,53,57,48,51,57,50,48,56,62,48,49,63,65,55,74,74,76,80,74,89,70,82,80,67,74,79,74,73,72,75,74,72,75,77,72,90,72,88,76,78,73,96,61,74,85,79,46,68,64,38,40,63,68,54,47,45,72,75,35,80,84,60,88,73,66,92,84,61,66,74,43,68,56,61,62,49,75,80,58,34,92,92,53,82,84,76,79,68,76,62,35,80,84,86,83,77,63,91,90,54,81,73,95,60,92,74,88,45,68,63,82,56,98,66,58,38,85,93,43,69,24,69,47,73,54,68,28,32,63,45,68,69,59,49,44,69,38,50,49,82,57,95,84,58,57,79,71,62,69,76,68,60,44,63,63,83,78,58,52,46,66,58,61,42,75,50,85,93,83,44,77,36,69,37,43,40,56,30,31,49,89,84,28,44,82,49,59,92,82,37,68,61,25,44,50,40,24,29,28,37,22,31,20,40,75,68,66,50,76,48,84,84,58,92,74,131